Protein AF-0000000076575579 (afdb_homodimer)

Secondary structure (DSSP, 8-state):
--HHHHHHHHHHTT-SSPPPTTT-GGGTT-EEEEEEEESS---HHHHHHHHHGGGGGEETTTTEESS--HHHHHHT-TT--EEEEEEEE-TTSSTTSPSPEEEEEEEEES----TT--SS----TTTTPPTTEEEETTEEEE------/--HHHHHHHHHHTT-SSPPPTTT-GGGTT-EEEEEEEESS---HHHHHHHHHGGGGGEETTTTEESS--HHHHHHT-TT--EEEEEEEE-TTSSTTSPSPEEEEEEEEES----TT--SS----TTTTPPTTEEEETTEEEE------

Solvent-accessible surface area (backbone atoms only — not comparable to full-atom values): 16014 Å² total; per-residue (Å²): 134,56,41,23,57,52,12,42,58,50,30,73,64,50,62,96,66,78,82,53,38,92,82,38,59,91,54,55,73,42,29,75,45,77,45,55,39,59,43,77,78,58,13,64,54,58,62,44,41,43,35,50,58,21,48,82,29,45,40,75,93,78,66,42,64,78,71,61,32,69,49,23,39,40,51,38,15,20,79,34,39,37,37,4,24,19,53,28,83,29,56,72,66,47,75,79,45,55,67,48,22,36,33,38,22,34,22,29,34,51,35,49,76,48,86,94,56,71,42,55,78,92,64,77,49,23,79,64,37,34,91,63,30,41,59,44,66,62,22,46,39,72,54,75,73,72,79,128,134,56,41,24,59,53,13,41,58,50,31,73,63,50,61,96,66,79,84,52,39,90,84,38,59,90,53,55,73,42,29,77,44,75,45,57,37,44,41,79,78,59,12,66,53,58,61,44,42,45,34,51,59,22,48,82,30,45,40,74,93,79,66,43,65,79,70,60,32,69,50,24,39,41,51,39,16,20,81,36,38,37,36,5,25,17,53,27,82,29,55,71,66,46,76,76,44,55,69,47,22,36,35,38,22,34,20,30,35,51,36,51,74,48,87,94,54,71,43,56,80,92,66,80,54,25,81,66,37,36,91,64,29,39,60,44,65,57,22,43,39,72,54,76,74,72,79,128

Radius of gyration: 19.27 Å; Cα contacts (8 Å, |Δi|>4): 635; chains: 2; bounding box: 47×60×45 Å

Nearest PDB structures (foldseek):
  3q2r-assembly1_A  TM=7.541E-01  e=3.079E-13  Homo sapiens
  4p27-assembly1_A  TM=8.725E-01  e=8.458E-09  Schistosoma mansoni
  3nt8-assembly2_B  TM=6.785E-01  e=1.557E-09  Necator americanus
  5jys-assembly1_A  TM=7.965E-01  e=1.182E-05  Saccharomyces cerevisiae S288C
  5c4i-assembly1_E  TM=3.621E-01  e=2.648E+00  Moorella thermoacetica ATCC 39073

Foldseek 3Di:
DAQQVVQVVVQVVLEDDDDDCVVVVVQPQKDKDKFKDFDDDDDPVVRLVVLCVQVVQADQVVRDGNDDNQSNLQVLQVVWDDKHKDKDFDCVSPVVGDDRMMMMMMMTPRTDDPPPDGRDDDDQLCPPQDPQFDCDPSDRHGVPPPDD/DAQQVVQVVVQVVLEDDDDDCVVVVVQPQKDKDKFKDFDDDDDPVVRLVVLCVQVVQADQVVRGGNDDNQSNLQVLQVVWDDKHKDKDFDCVSPVVGDDRMIMMMMMTPRTDDPPPDGRDDDDQQCPPQDDQFDCDPSDRHRVPPPDD

pLDDT: mean 86.56, std 17.86, range [27.45, 98.94]

Organism: Mesocestoides corti (NCBI:txid53468)

InterPro domains:
  IPR001283 Cysteine-rich secretory protein-related [PR00837] (47-60)
  IPR001283 Cysteine-rich secretory protein-related [PR00837] (69-85)
  IPR001283 Cysteine-rich secretory protein-related [PR00837] (103-116)
  IPR001283 Cysteine-rich secretory protein-related [PTHR10334] (2-126)
  IPR002413 Venom allergen 5-like [PR00838] (45-60)
  IPR002413 Venom allergen 5-like [PR00838] (68-87)
  IPR014044 CAP domain [PF00188] (2-108)
  IPR014044 CAP domain [SM00198] (1-116)
  IPR018244 Allergen V5/Tpx-1-related, conserved site [PS01009] (70-80)
  IPR018244 Allergen V5/Tpx-1-related, conserved site [PS01010] (103-114)
  IPR035940 CAP superfamily [G3DSA:3.40.33.10] (1-144)
  IPR035940 CAP superfamily [SSF55797] (2-123)

Structure (mmCIF, N/CA/C/O backbone):
data_AF-0000000076575579-model_v1
#
loop_
_entity.id
_entity.type
_entity.pdbx_description
1 polymer 'SCP domain-containing protein'
#
loop_
_atom_site.group_PDB
_atom_site.id
_atom_site.type_symbol
_atom_site.label_atom_id
_atom_site.label_alt_id
_atom_site.label_comp_id
_atom_site.label_asym_id
_atom_site.label_entity_id
_atom_site.label_seq_id
_atom_site.pdbx_PDB_ins_code
_atom_site.Cartn_x
_atom_site.Cartn_y
_atom_site.Cartn_z
_atom_site.occupancy
_atom_site.B_iso_or_equiv
_atom_site.auth_seq_id
_atom_site.auth_comp_id
_atom_site.auth_asym_id
_atom_site.auth_atom_id
_atom_site.pdbx_PDB_model_num
ATOM 1 N N . MET A 1 1 ? 10.148 -5.395 15.742 1 93 1 MET A N 1
ATOM 2 C CA . MET A 1 1 ? 8.844 -4.746 15.617 1 93 1 MET A CA 1
ATOM 3 C C . MET A 1 1 ? 8.445 -4.609 14.148 1 93 1 MET A C 1
ATOM 5 O O . MET A 1 1 ? 9.289 -4.379 13.289 1 93 1 MET A O 1
ATOM 9 N N . THR A 1 2 ? 7.164 -4.844 13.82 1 98.12 2 THR A N 1
ATOM 10 C CA . THR A 1 2 ? 6.746 -4.789 12.422 1 98.12 2 THR A CA 1
ATOM 11 C C . THR A 1 2 ? 6.57 -3.342 11.969 1 98.12 2 THR A C 1
ATOM 13 O O . THR A 1 2 ? 6.473 -2.434 12.797 1 98.12 2 THR A O 1
ATOM 16 N N . MET A 1 3 ? 6.574 -3.154 10.719 1 98.88 3 MET A N 1
ATOM 17 C CA . MET A 1 3 ? 6.34 -1.832 10.141 1 98.88 3 MET A CA 1
ATOM 18 C C . MET A 1 3 ? 4.914 -1.367 10.414 1 98.88 3 MET A C 1
ATOM 20 O O . MET A 1 3 ? 4.68 -0.185 10.672 1 98.88 3 MET A O 1
ATOM 24 N N . GLU A 1 4 ? 3.988 -2.262 10.383 1 98.94 4 GLU A N 1
ATOM 25 C CA . GLU A 1 4 ? 2.602 -1.927 10.695 1 98.94 4 GLU A CA 1
ATOM 26 C C . GLU A 1 4 ? 2.463 -1.414 12.125 1 98.94 4 GLU A C 1
ATOM 28 O O . GLU A 1 4 ? 1.791 -0.409 12.367 1 98.94 4 GLU A O 1
ATOM 33 N N . LYS A 1 5 ? 3.033 -2.133 13.039 1 98.75 5 LYS A N 1
ATOM 34 C CA . LYS A 1 5 ? 2.973 -1.692 14.43 1 98.75 5 LYS A CA 1
ATOM 35 C C . LYS A 1 5 ? 3.586 -0.305 14.594 1 98.75 5 LYS A C 1
ATOM 37 O O . LYS A 1 5 ? 3.041 0.541 15.312 1 98.75 5 LYS A O 1
ATOM 42 N N . LEU A 1 6 ? 4.73 -0.078 13.977 1 98.81 6 LEU A N 1
ATOM 43 C CA . LEU A 1 6 ? 5.367 1.232 14.047 1 98.81 6 LEU A CA 1
ATOM 44 C C . LEU A 1 6 ? 4.477 2.303 13.422 1 98.81 6 LEU A C 1
ATOM 46 O O . LEU A 1 6 ? 4.391 3.42 13.938 1 98.81 6 LEU A O 1
ATOM 50 N N . ALA A 1 7 ? 3.826 1.984 12.312 1 98.88 7 ALA A N 1
ATOM 51 C CA . ALA A 1 7 ? 2.895 2.912 11.672 1 98.88 7 ALA A CA 1
ATOM 52 C C . ALA A 1 7 ? 1.733 3.246 12.609 1 98.88 7 ALA A C 1
ATOM 54 O O . ALA A 1 7 ? 1.358 4.414 12.75 1 98.88 7 ALA A O 1
ATOM 55 N N . MET A 1 8 ? 1.176 2.197 13.25 1 98.81 8 MET A N 1
ATOM 56 C CA . MET A 1 8 ? 0.069 2.389 14.18 1 98.81 8 MET A CA 1
ATOM 57 C C . MET A 1 8 ? 0.485 3.287 15.344 1 98.81 8 MET A C 1
ATOM 59 O O . MET A 1 8 ? -0.248 4.207 15.719 1 98.81 8 MET A O 1
ATOM 63 N N . GLN A 1 9 ? 1.633 3.037 15.875 1 98.69 9 GLN A N 1
ATOM 64 C CA . GLN A 1 9 ? 2.119 3.805 17.016 1 98.69 9 GLN A CA 1
ATOM 65 C C . GLN A 1 9 ? 2.326 5.27 16.641 1 98.69 9 GLN A C 1
ATOM 67 O O . GLN A 1 9 ? 1.984 6.168 17.422 1 98.69 9 GLN A O 1
ATOM 72 N N . TRP A 1 10 ? 2.846 5.531 15.508 1 98.75 10 TRP A N 1
ATOM 73 C CA . TRP A 1 10 ? 3.078 6.914 15.102 1 98.75 10 TRP A CA 1
ATOM 74 C C . TRP A 1 10 ? 1.765 7.613 14.773 1 98.75 10 TRP A C 1
ATOM 76 O O . TRP A 1 10 ? 1.551 8.766 15.164 1 98.75 10 TRP A O 1
ATOM 86 N N . ALA A 1 11 ? 0.91 6.949 14.055 1 98.44 11 ALA A N 1
ATOM 87 C CA . ALA A 1 11 ? -0.389 7.52 13.711 1 98.44 11 ALA A CA 1
ATOM 88 C C . ALA A 1 11 ? -1.179 7.895 14.961 1 98.44 11 ALA A C 1
ATOM 90 O O . ALA A 1 11 ? -1.848 8.93 14.992 1 98.44 11 ALA A O 1
ATOM 91 N N . ASP A 1 12 ? -1.065 7.098 15.953 1 98.19 12 ASP A N 1
ATOM 92 C CA . ASP A 1 12 ? -1.802 7.297 17.203 1 98.19 12 ASP A CA 1
ATOM 93 C C . ASP A 1 12 ? -1.392 8.602 17.875 1 98.19 12 ASP A C 1
ATOM 95 O O . ASP A 1 12 ? -2.152 9.156 18.672 1 98.19 12 ASP A O 1
ATOM 99 N N . GLN A 1 13 ? -0.231 9.086 17.562 1 97.75 13 GLN A N 1
ATOM 100 C CA . GLN A 1 13 ? 0.275 10.312 18.156 1 97.75 13 GLN A CA 1
ATOM 101 C C . GLN A 1 13 ? -0.31 11.547 17.484 1 97.75 13 GLN A C 1
ATOM 103 O O . GLN A 1 13 ? -0.204 12.656 18 1 97.75 13 GLN A O 1
ATOM 108 N N . CYS A 1 14 ? -0.858 11.383 16.328 1 97.31 14 CYS A N 1
ATOM 109 C CA . CYS A 1 14 ? -1.396 12.492 15.562 1 97.31 14 CYS A CA 1
ATOM 110 C C . CYS A 1 14 ? -0.375 13.617 15.438 1 97.31 14 CYS A C 1
ATOM 112 O O . CYS A 1 14 ? -0.66 14.766 15.797 1 97.31 14 CYS A O 1
ATOM 114 N N . ARG A 1 15 ? 0.776 13.25 14.812 1 94.94 15 ARG A N 1
ATOM 115 C CA . ARG A 1 15 ? 1.847 14.211 14.555 1 94.94 15 ARG A CA 1
ATOM 116 C C . ARG A 1 15 ? 2.158 14.289 13.062 1 94.94 15 ARG A C 1
ATOM 118 O O . ARG A 1 15 ? 2.318 13.266 12.398 1 94.94 15 ARG A O 1
ATOM 125 N N . TRP A 1 16 ? 2.186 15.523 12.664 1 92.62 16 TRP A N 1
ATOM 126 C CA . TRP A 1 16 ? 2.521 15.766 11.266 1 92.62 16 TRP A CA 1
ATOM 127 C C . TRP A 1 16 ? 4.004 16.094 11.109 1 92.62 16 TRP A C 1
ATOM 129 O O . TRP A 1 16 ? 4.367 17.219 10.797 1 92.62 16 TRP A O 1
ATOM 139 N N . GLU A 1 17 ? 4.812 15.164 11.359 1 94.94 17 GLU A N 1
ATOM 140 C CA . GLU A 1 17 ? 6.266 15.211 11.227 1 94.94 17 GLU A CA 1
ATOM 141 C C . GLU A 1 17 ? 6.859 13.805 11.227 1 94.94 17 GLU A C 1
ATOM 143 O O . GLU A 1 17 ? 6.203 12.844 11.633 1 94.94 17 GLU A O 1
ATOM 148 N N . HIS A 1 18 ? 7.949 13.727 10.688 1 97.19 18 HIS A N 1
ATOM 149 C CA . HIS A 1 18 ? 8.648 12.445 10.742 1 97.19 18 HIS A CA 1
ATOM 150 C C . HIS A 1 18 ? 9.344 12.258 12.086 1 97.19 18 HIS A C 1
ATOM 152 O O . HIS A 1 18 ? 9.867 13.219 12.656 1 97.19 18 HIS A O 1
ATOM 158 N N . PRO A 1 19 ? 9.391 11.078 12.617 1 97.88 19 PRO A N 1
ATOM 159 C CA . PRO A 1 19 ? 10.195 10.852 13.82 1 97.88 19 PRO A CA 1
ATOM 160 C C . PRO A 1 19 ? 11.688 11.07 13.578 1 97.88 19 PRO A C 1
ATOM 162 O O . PRO A 1 19 ? 12.203 10.734 12.508 1 97.88 19 PRO A O 1
ATOM 165 N N . ASP A 1 20 ? 12.297 11.672 14.531 1 97.25 20 ASP A N 1
ATOM 166 C CA . ASP A 1 20 ? 13.758 11.75 14.57 1 97.25 20 ASP A CA 1
ATOM 167 C C . ASP A 1 20 ? 14.359 10.461 15.125 1 97.25 20 ASP A C 1
ATOM 169 O O . ASP A 1 20 ? 14.172 10.133 16.297 1 97.25 20 ASP A O 1
ATOM 173 N N . PRO A 1 21 ? 15.133 9.828 14.266 1 96.38 21 PRO A N 1
ATOM 174 C CA . PRO A 1 21 ? 15.656 8.539 14.727 1 96.38 21 PRO A CA 1
ATOM 175 C C . PRO A 1 21 ? 16.594 8.672 15.93 1 96.38 21 PRO A C 1
ATOM 177 O O . PRO A 1 21 ? 16.859 7.684 16.609 1 96.38 21 PRO A O 1
ATOM 180 N N . ASP A 1 22 ? 17.125 9.805 16.172 1 97.56 22 ASP A N 1
ATOM 181 C CA . ASP A 1 22 ? 17.953 10.016 17.359 1 97.56 22 ASP A CA 1
ATOM 182 C C . ASP A 1 22 ? 17.125 9.891 18.641 1 97.56 22 ASP A C 1
ATOM 184 O O . ASP A 1 22 ? 17.641 9.453 19.672 1 97.56 22 ASP A O 1
ATOM 188 N N . TYR A 1 23 ? 15.859 10.195 18.578 1 97.81 23 TYR A N 1
ATOM 189 C CA . TYR A 1 23 ? 14.953 10.109 19.719 1 97.81 23 TYR A CA 1
ATOM 190 C C . TYR A 1 23 ? 14.062 8.875 19.609 1 97.81 23 TYR A C 1
ATOM 192 O O . TYR A 1 23 ? 13.547 8.383 20.625 1 97.81 23 TYR A O 1
ATOM 200 N N . TYR A 1 24 ? 13.867 8.43 18.391 1 97.75 24 TYR A N 1
ATOM 201 C CA . TYR A 1 24 ? 13.07 7.238 18.109 1 97.75 24 TYR A CA 1
ATOM 202 C C . TYR A 1 24 ? 13.867 6.219 17.312 1 97.75 24 TYR A C 1
ATOM 204 O O . TYR A 1 24 ? 13.617 6.02 16.125 1 97.75 24 TYR A O 1
ATOM 212 N N . PRO A 1 25 ? 14.734 5.488 17.922 1 98 25 PRO A N 1
ATOM 213 C CA . PRO A 1 25 ? 15.68 4.625 17.219 1 98 25 PRO A CA 1
ATOM 214 C C . PRO A 1 25 ? 14.984 3.5 16.453 1 98 25 PRO A C 1
ATOM 216 O O . PRO A 1 25 ? 15.555 2.947 15.5 1 98 25 PRO A O 1
ATOM 219 N N . GLN A 1 26 ? 13.727 3.166 16.828 1 98.12 26 GLN A N 1
ATOM 220 C CA . GLN A 1 26 ? 13.008 2.096 16.141 1 98.12 26 GLN A CA 1
ATOM 221 C C . GLN A 1 26 ? 12.656 2.496 14.711 1 98.12 26 GLN A C 1
ATOM 223 O O . GLN A 1 26 ? 12.258 1.654 13.906 1 98.12 26 GLN A O 1
ATOM 228 N N . TYR A 1 27 ? 12.852 3.777 14.367 1 98.19 27 TYR A N 1
ATOM 229 C CA . TYR A 1 27 ? 12.531 4.238 13.023 1 98.19 27 TYR A CA 1
ATOM 230 C C . TYR A 1 27 ? 13.797 4.414 12.195 1 98.19 27 TYR A C 1
ATOM 232 O O . TYR A 1 27 ? 13.75 4.953 11.086 1 98.19 27 TYR A O 1
ATOM 240 N N . ARG A 1 28 ? 15 4.035 12.719 1 97.38 28 ARG A N 1
ATOM 241 C CA . ARG A 1 28 ? 16.25 4.113 11.961 1 97.38 28 ARG A CA 1
ATOM 242 C C . ARG A 1 28 ? 16.281 3.072 10.852 1 97.38 28 ARG A C 1
ATOM 244 O O . ARG A 1 28 ? 15.898 1.918 11.055 1 97.38 28 ARG A O 1
ATOM 251 N N . GLY A 1 29 ? 16.656 3.514 9.648 1 96 29 GLY A N 1
ATOM 252 C CA . GLY A 1 29 ? 16.875 2.596 8.547 1 96 29 GLY A CA 1
ATOM 253 C C . GLY A 1 29 ? 15.594 2.217 7.82 1 96 29 GLY A C 1
ATOM 254 O O . GLY A 1 29 ? 15.633 1.462 6.844 1 96 29 GLY A O 1
ATOM 255 N N . ILE A 1 30 ? 14.438 2.668 8.305 1 98.19 30 ILE A N 1
ATOM 256 C CA . ILE A 1 30 ? 13.188 2.387 7.613 1 98.19 30 ILE A CA 1
ATOM 257 C C . ILE A 1 30 ? 12.664 3.66 6.953 1 98.19 30 ILE A C 1
ATOM 259 O O . ILE A 1 30 ? 13.156 4.758 7.23 1 98.19 30 ILE A O 1
ATOM 263 N N . GLY A 1 31 ? 11.789 3.508 5.961 1 98.44 31 GLY A N 1
ATOM 264 C CA . GLY A 1 31 ? 11.148 4.621 5.281 1 98.44 31 GLY A CA 1
ATOM 265 C C . GLY A 1 31 ? 9.766 4.934 5.824 1 98.44 31 GLY A C 1
ATOM 266 O O . GLY A 1 31 ? 9.109 4.066 6.406 1 98.44 31 GLY A O 1
ATOM 267 N N . GLN A 1 32 ? 9.359 6.18 5.613 1 98.69 32 GLN A N 1
ATOM 268 C CA . GLN A 1 32 ? 8.023 6.594 6.031 1 98.69 32 GLN A CA 1
ATOM 269 C C . GLN A 1 32 ? 7.41 7.574 5.031 1 98.69 32 GLN A C 1
ATOM 271 O O . GLN A 1 32 ? 8.078 8.492 4.566 1 98.69 32 GLN A O 1
ATOM 276 N N . ASN A 1 33 ? 6.238 7.285 4.66 1 98.56 33 ASN A N 1
ATOM 277 C CA . ASN A 1 33 ? 5.391 8.289 4.023 1 98.56 33 ASN A CA 1
ATOM 278 C C . ASN A 1 33 ? 4.227 8.688 4.922 1 98.56 33 ASN A C 1
ATOM 280 O O . ASN A 1 33 ? 3.645 7.844 5.609 1 98.56 33 ASN A O 1
ATOM 284 N N . LEU A 1 34 ? 3.873 9.969 4.906 1 97.06 34 LEU A N 1
ATOM 285 C CA . LEU A 1 34 ? 2.729 10.523 5.625 1 97.06 34 LEU A CA 1
ATOM 286 C C . LEU A 1 34 ? 1.771 11.219 4.664 1 97.06 34 LEU A C 1
ATOM 288 O O . LEU A 1 34 ? 2.205 11.852 3.699 1 97.06 34 LEU A O 1
ATOM 292 N N . ALA A 1 35 ? 0.552 11.141 4.977 1 94.19 35 ALA A N 1
ATOM 293 C CA . ALA A 1 35 ? -0.477 11.898 4.273 1 94.19 35 ALA A CA 1
ATOM 294 C C . ALA A 1 35 ? -1.584 12.336 5.227 1 94.19 35 ALA A C 1
ATOM 296 O O . ALA A 1 35 ? -1.878 11.648 6.207 1 94.19 35 ALA A O 1
ATOM 297 N N . LEU A 1 36 ? -2.113 13.445 4.973 1 91.31 36 LEU A N 1
ATOM 298 C CA . LEU A 1 36 ? -3.229 14.016 5.719 1 91.31 36 LEU A CA 1
ATOM 299 C C . LEU A 1 36 ? -4.406 14.312 4.797 1 91.31 36 LEU A C 1
ATOM 301 O O . LEU A 1 36 ? -4.219 14.797 3.68 1 91.31 36 LEU A O 1
ATOM 305 N N . GLN A 1 37 ? -5.559 14.023 5.348 1 89.06 37 GLN A N 1
ATOM 306 C CA . GLN A 1 37 ? -6.742 14.305 4.543 1 89.06 37 GLN A CA 1
ATOM 307 C C . GLN A 1 37 ? -7.918 14.719 5.418 1 89.06 37 GLN A C 1
ATOM 309 O O . GLN A 1 37 ? -8.148 14.141 6.48 1 89.06 37 GLN A O 1
ATOM 314 N N . SER A 1 38 ? -8.625 15.688 5.043 1 87.62 38 SER A N 1
ATOM 315 C CA . SER A 1 38 ? -9.898 16.062 5.648 1 87.62 38 SER A CA 1
ATOM 316 C C . SER A 1 38 ? -11.07 15.461 4.895 1 87.62 38 SER A C 1
ATOM 318 O O . SER A 1 38 ? -10.961 15.156 3.703 1 87.62 38 SER A O 1
ATOM 320 N N . GLY A 1 39 ? -12.195 15.359 5.617 1 85.69 39 GLY A N 1
ATOM 321 C CA . GLY A 1 39 ? -13.383 14.805 4.984 1 85.69 39 GLY A CA 1
ATOM 322 C C . GLY A 1 39 ? -13.578 13.328 5.262 1 85.69 39 GLY A C 1
ATOM 323 O O . GLY A 1 39 ? -12.977 12.781 6.184 1 85.69 39 GLY A O 1
ATOM 324 N N . PRO A 1 40 ? -14.477 12.719 4.453 1 85.75 40 PRO A N 1
ATOM 325 C CA . PRO A 1 40 ? -14.75 11.297 4.672 1 85.75 40 PRO A CA 1
ATOM 326 C C . PRO A 1 40 ? -13.5 10.43 4.535 1 85.75 40 PRO A C 1
ATOM 328 O O . PRO A 1 40 ? -12.625 10.719 3.711 1 85.75 40 PRO A O 1
ATOM 331 N N . LYS A 1 41 ? -13.5 9.406 5.34 1 90.38 41 LYS A N 1
ATOM 332 C CA . LYS A 1 41 ? -12.367 8.492 5.285 1 90.38 41 LYS A CA 1
ATOM 333 C C . LYS A 1 41 ? -12.195 7.918 3.881 1 90.38 41 LYS A C 1
ATOM 335 O O . LYS A 1 41 ? -13.164 7.477 3.26 1 90.38 41 LYS A O 1
ATOM 340 N N . GLN A 1 42 ? -10.953 7.965 3.443 1 92.5 42 GLN A N 1
ATOM 341 C CA . GLN A 1 42 ? -10.594 7.379 2.156 1 92.5 42 GLN A CA 1
ATOM 342 C C . GLN A 1 42 ? -9.773 6.105 2.34 1 92.5 42 GLN A C 1
ATOM 344 O O . GLN A 1 42 ? -9.305 5.82 3.443 1 92.5 42 GLN A O 1
ATOM 349 N N . SER A 1 43 ? -9.664 5.398 1.239 1 94.81 43 SER A N 1
ATOM 350 C CA . SER A 1 43 ? -8.836 4.203 1.27 1 94.81 43 SER A CA 1
ATOM 351 C C . SER A 1 43 ? -7.352 4.559 1.271 1 94.81 43 SER A C 1
ATOM 353 O O . SER A 1 43 ? -6.98 5.688 0.943 1 94.81 43 SER A O 1
ATOM 355 N N . PHE A 1 44 ? -6.516 3.564 1.603 1 96.88 44 PHE A N 1
ATOM 356 C CA . PHE A 1 44 ? -5.07 3.74 1.51 1 96.88 44 PHE A CA 1
ATOM 357 C C . PHE A 1 44 ? -4.66 4.113 0.091 1 96.88 44 PHE A C 1
ATOM 359 O O . PHE A 1 44 ? -3.824 4.996 -0.108 1 96.88 44 PHE A O 1
ATOM 366 N N . THR A 1 45 ? -5.246 3.402 -0.885 1 96.69 45 THR A N 1
ATOM 367 C CA . THR A 1 45 ? -4.914 3.615 -2.289 1 96.69 45 THR A CA 1
ATOM 368 C C . THR A 1 45 ? -5.223 5.051 -2.705 1 96.69 45 THR A C 1
ATOM 370 O O . THR A 1 45 ? -4.391 5.711 -3.334 1 96.69 45 THR A O 1
ATOM 373 N N . LYS A 1 46 ? -6.387 5.5 -2.336 1 93.31 46 LYS A N 1
ATOM 374 C CA . LYS A 1 46 ? -6.766 6.859 -2.703 1 93.31 46 LYS A CA 1
ATOM 375 C C . LYS A 1 46 ? -5.848 7.883 -2.035 1 93.31 46 LYS A C 1
ATOM 377 O O . LYS A 1 46 ? -5.402 8.836 -2.678 1 93.31 46 LYS A O 1
ATOM 382 N N . MET A 1 47 ? -5.527 7.723 -0.809 1 93.44 47 MET A N 1
ATOM 383 C CA . MET A 1 47 ? -4.668 8.664 -0.088 1 93.44 47 MET A CA 1
ATOM 384 C C . MET A 1 47 ? -3.244 8.625 -0.632 1 93.44 47 MET A C 1
ATOM 386 O O . MET A 1 47 ? -2.557 9.648 -0.656 1 93.44 47 MET A O 1
ATOM 390 N N . ALA A 1 48 ? -2.779 7.527 -1.112 1 95.94 48 ALA A N 1
ATOM 391 C CA . ALA A 1 48 ? -1.413 7.367 -1.604 1 95.94 48 ALA A CA 1
ATOM 392 C C . ALA A 1 48 ? -1.252 7.988 -2.988 1 95.94 48 ALA A C 1
ATOM 394 O O . ALA A 1 48 ? -0.132 8.141 -3.48 1 95.94 48 ALA A O 1
ATOM 395 N N . GLU A 1 49 ? -2.35 8.32 -3.646 1 93.06 49 GLU A N 1
ATOM 396 C CA . GLU A 1 49 ? -2.291 8.875 -4.996 1 93.06 49 GLU A CA 1
ATOM 397 C C . GLU A 1 49 ? -1.42 10.125 -5.047 1 93.06 49 GLU A C 1
ATOM 399 O O . GLU A 1 49 ? -0.685 10.336 -6.012 1 93.06 49 GLU A O 1
ATOM 404 N N . SER A 1 50 ? -1.493 10.922 -3.99 1 89.94 50 SER A N 1
ATOM 405 C CA . SER A 1 50 ? -0.688 12.141 -3.979 1 89.94 50 SER A CA 1
ATOM 406 C C . SER A 1 50 ? 0.802 11.812 -3.926 1 89.94 50 SER A C 1
ATOM 408 O O . SER A 1 50 ? 1.621 12.539 -4.488 1 89.94 50 SER A O 1
ATOM 410 N N . TRP A 1 51 ? 1.171 10.789 -3.248 1 95.38 51 TRP A N 1
ATOM 411 C CA . TRP A 1 51 ? 2.555 10.328 -3.246 1 95.38 51 TRP A CA 1
ATOM 412 C C . TRP A 1 51 ? 2.99 9.906 -4.645 1 95.38 51 TRP A C 1
ATOM 414 O O . TRP A 1 51 ? 4.035 10.344 -5.137 1 95.38 51 TRP A O 1
ATOM 424 N N . TYR A 1 52 ? 2.16 9.102 -5.273 1 95.12 52 TYR A N 1
ATOM 425 C CA . TYR A 1 52 ? 2.486 8.547 -6.582 1 95.12 52 TYR A CA 1
ATOM 426 C C . TYR A 1 52 ? 2.613 9.648 -7.625 1 95.12 52 TYR A C 1
ATOM 428 O O . TYR A 1 52 ? 3.447 9.562 -8.531 1 95.12 52 TYR A O 1
ATOM 436 N N . ASN A 1 53 ? 1.795 10.633 -7.516 1 93.5 53 ASN A N 1
ATOM 437 C CA . ASN A 1 53 ? 1.749 11.711 -8.5 1 93.5 53 ASN A CA 1
ATOM 438 C C . ASN A 1 53 ? 3.072 12.469 -8.562 1 93.5 53 ASN A C 1
ATOM 440 O O . ASN A 1 53 ? 3.33 13.195 -9.523 1 93.5 53 ASN A O 1
ATOM 444 N N . GLU A 1 54 ? 3.953 12.352 -7.637 1 93.5 54 GLU A N 1
ATOM 445 C CA . GLU A 1 54 ? 5.289 12.938 -7.684 1 93.5 54 GLU A CA 1
ATOM 446 C C . GLU A 1 54 ? 6.105 12.352 -8.836 1 93.5 54 GLU A C 1
ATOM 448 O O . GLU A 1 54 ? 7.16 12.883 -9.188 1 93.5 54 GLU A O 1
ATOM 453 N N . VAL A 1 55 ? 5.621 11.305 -9.414 1 95.75 55 VAL A N 1
ATOM 454 C CA . VAL A 1 55 ? 6.316 10.664 -10.523 1 95.75 55 VAL A CA 1
ATOM 455 C C . VAL A 1 55 ? 6.578 11.68 -11.633 1 95.75 55 VAL A C 1
ATOM 457 O O . VAL A 1 55 ? 7.586 11.586 -12.344 1 95.75 55 VAL A O 1
ATOM 460 N N . VAL A 1 56 ? 5.734 12.648 -11.773 1 95.12 56 VAL A N 1
ATOM 461 C CA . VAL A 1 56 ? 5.859 13.648 -12.836 1 95.12 56 VAL A CA 1
ATOM 462 C C . VAL A 1 56 ? 7.125 14.477 -12.617 1 95.12 56 VAL A C 1
ATOM 464 O O . VAL A 1 56 ? 7.637 15.086 -13.562 1 95.12 56 VAL A O 1
ATOM 467 N N . ASN A 1 57 ? 7.633 14.539 -11.383 1 96.06 57 ASN A N 1
ATOM 468 C CA . ASN A 1 57 ? 8.82 15.305 -11.031 1 96.06 57 ASN A CA 1
ATOM 469 C C . ASN A 1 57 ? 10.078 14.445 -11.094 1 96.06 57 ASN A C 1
ATOM 471 O O . ASN A 1 57 ? 11.188 14.938 -10.852 1 96.06 57 ASN A O 1
ATOM 475 N N . TYR A 1 58 ? 9.961 13.117 -11.367 1 95.25 58 TYR A N 1
ATOM 476 C CA . TYR A 1 58 ? 11.078 12.18 -11.336 1 95.25 58 TYR A CA 1
ATOM 477 C C . TYR A 1 58 ? 11.461 11.734 -12.742 1 95.25 58 TYR A C 1
ATOM 479 O O . TYR A 1 58 ? 10.602 11.289 -13.516 1 95.25 58 TYR A O 1
ATOM 487 N N . THR A 1 59 ? 12.68 11.891 -13.102 1 95.31 59 THR A N 1
ATOM 488 C CA . THR A 1 59 ? 13.211 11.375 -14.359 1 95.31 59 THR A CA 1
ATOM 489 C C . THR A 1 59 ? 14.117 10.172 -14.102 1 95.31 59 THR A C 1
ATOM 491 O O . THR A 1 59 ? 15.242 10.328 -13.609 1 95.31 59 THR A O 1
ATOM 494 N N . TYR A 1 60 ? 13.703 9.031 -14.516 1 92.5 60 TYR A N 1
ATOM 495 C CA . TYR A 1 60 ? 14.406 7.793 -14.203 1 92.5 60 TYR A CA 1
ATOM 496 C C . TYR A 1 60 ? 15.773 7.75 -14.883 1 92.5 60 TYR A C 1
ATOM 498 O O . TYR A 1 60 ? 16.766 7.383 -14.258 1 92.5 60 TYR A O 1
ATOM 506 N N . SER A 1 61 ? 15.781 8.078 -16.188 1 90.31 61 SER A N 1
ATOM 507 C CA . SER A 1 61 ? 17 7.934 -16.984 1 90.31 61 SER A CA 1
ATOM 508 C C . SER A 1 61 ? 18.172 8.664 -16.328 1 90.31 61 SER A C 1
ATOM 510 O O . SER A 1 61 ? 19.266 8.117 -16.203 1 90.31 61 SER A O 1
ATOM 512 N N . SER A 1 62 ? 17.969 9.844 -15.781 1 93.5 62 SER A N 1
ATOM 513 C CA . SER A 1 62 ? 19.031 10.648 -15.18 1 93.5 62 SER A CA 1
ATOM 514 C C . SER A 1 62 ? 19 10.547 -13.664 1 93.5 62 SER A C 1
ATOM 516 O O . SER A 1 62 ? 19.875 11.086 -12.984 1 93.5 62 SER A O 1
ATOM 518 N N . ASN A 1 63 ? 17.984 9.891 -13.188 1 93.56 63 ASN A N 1
ATOM 519 C CA . ASN A 1 63 ? 17.781 9.82 -11.742 1 93.56 63 ASN A CA 1
ATOM 520 C C . ASN A 1 63 ? 17.656 11.211 -11.125 1 93.56 63 ASN A C 1
ATOM 522 O O . ASN A 1 63 ? 18.312 11.516 -10.133 1 93.56 63 ASN A O 1
ATOM 526 N N . ASP A 1 64 ? 16.797 12.047 -11.734 1 95.62 64 ASP A N 1
ATOM 527 C CA . ASP A 1 64 ? 16.656 13.438 -11.312 1 95.62 64 ASP A CA 1
ATOM 528 C C . ASP A 1 64 ? 15.258 13.703 -10.75 1 95.62 64 ASP A C 1
ATOM 530 O O . ASP A 1 64 ? 14.289 13.062 -11.156 1 95.62 64 ASP A O 1
ATOM 534 N N . CYS A 1 65 ? 15.266 14.641 -9.82 1 95.5 65 CYS A N 1
ATOM 535 C CA . CYS A 1 65 ? 14.031 15.117 -9.219 1 95.5 65 CYS A CA 1
ATOM 536 C C . CYS A 1 65 ? 13.883 16.625 -9.383 1 95.5 65 CYS A C 1
ATOM 538 O O . CYS A 1 65 ? 14.695 17.391 -8.859 1 95.5 65 CYS A O 1
ATOM 540 N N . SER A 1 66 ? 12.844 17.094 -10.031 1 95.81 66 SER A N 1
ATOM 541 C CA . SER A 1 66 ? 12.703 18.5 -10.383 1 95.81 66 SER A CA 1
ATOM 542 C C . SER A 1 66 ? 11.977 19.281 -9.289 1 95.81 66 SER A C 1
ATOM 544 O O . SER A 1 66 ? 12.031 20.516 -9.25 1 95.81 66 SER A O 1
ATOM 546 N N . TYR A 1 67 ? 11.242 18.703 -8.43 1 93.19 67 TYR A N 1
ATOM 547 C CA . TYR A 1 67 ? 10.516 19.328 -7.336 1 93.19 67 TYR A CA 1
ATOM 548 C C . TYR A 1 67 ? 10.453 18.422 -6.117 1 93.19 67 TYR A C 1
ATOM 550 O O . TYR A 1 67 ? 11.469 18.188 -5.453 1 93.19 67 TYR A O 1
ATOM 558 N N . VAL A 1 68 ? 9.352 17.688 -5.906 1 92.12 68 VAL A N 1
ATOM 559 C CA . VAL A 1 68 ? 9.219 16.719 -4.82 1 92.12 68 VAL A CA 1
ATOM 560 C C . VAL A 1 68 ? 9.094 15.32 -5.395 1 92.12 68 VAL A C 1
ATOM 562 O O . VAL A 1 68 ? 8.258 15.07 -6.262 1 92.12 68 VAL A O 1
ATOM 565 N N . CYS A 1 69 ? 9.93 14.328 -4.879 1 95 69 CYS A N 1
ATOM 566 C CA . CYS A 1 69 ? 9.914 12.969 -5.418 1 95 69 CYS A CA 1
ATOM 567 C C . CYS A 1 69 ? 9.961 11.938 -4.297 1 95 69 CYS A C 1
ATOM 569 O O . CYS A 1 69 ? 9.758 10.742 -4.535 1 95 69 CYS A O 1
ATOM 571 N N . GLY A 1 70 ? 10.242 12.312 -3.055 1 96.44 70 GLY A N 1
ATOM 572 C CA . GLY A 1 70 ? 10.609 11.406 -1.979 1 96.44 70 GLY A CA 1
ATOM 573 C C . GLY A 1 70 ? 9.523 10.406 -1.649 1 96.44 70 GLY A C 1
ATOM 574 O O . GLY A 1 70 ? 9.82 9.258 -1.304 1 96.44 70 GLY A O 1
ATOM 575 N N . HIS A 1 71 ? 8.203 10.82 -1.743 1 97.44 71 HIS A N 1
ATOM 576 C CA . HIS A 1 71 ? 7.125 9.875 -1.481 1 97.44 71 HIS A CA 1
ATOM 577 C C . HIS A 1 71 ? 7.047 8.812 -2.572 1 97.44 71 HIS A C 1
ATOM 579 O O . HIS A 1 71 ? 6.973 7.617 -2.277 1 97.44 71 HIS A O 1
ATOM 585 N N . TYR A 1 72 ? 7.121 9.305 -3.732 1 96.31 72 TYR A N 1
ATOM 586 C CA . TYR A 1 72 ? 7.035 8.398 -4.871 1 96.31 72 TYR A CA 1
ATOM 587 C C . TYR A 1 72 ? 8.203 7.418 -4.879 1 96.31 72 TYR A C 1
ATOM 589 O O . TYR A 1 72 ? 8.008 6.207 -4.992 1 96.31 72 TYR A O 1
ATOM 597 N N . THR A 1 73 ? 9.438 7.938 -4.754 1 96.44 73 THR A N 1
ATOM 598 C CA . THR A 1 73 ? 10.602 7.062 -4.828 1 96.44 73 THR A CA 1
ATOM 599 C C . THR A 1 73 ? 10.609 6.066 -3.672 1 96.44 73 THR A C 1
ATOM 601 O O . THR A 1 73 ? 11.062 4.93 -3.826 1 96.44 73 THR A O 1
ATOM 604 N N . GLN A 1 74 ? 10.094 6.43 -2.527 1 98.44 74 GLN A N 1
ATOM 605 C CA . GLN A 1 74 ? 9.938 5.461 -1.445 1 98.44 74 GLN A CA 1
ATOM 606 C C . GLN A 1 74 ? 8.938 4.367 -1.823 1 98.44 74 GLN A C 1
ATOM 608 O O . GLN A 1 74 ? 9.195 3.184 -1.593 1 98.44 74 GLN A O 1
ATOM 613 N N . MET A 1 75 ? 7.859 4.766 -2.424 1 98.44 75 MET A N 1
ATOM 614 C CA . MET A 1 75 ? 6.809 3.824 -2.807 1 98.44 75 MET A CA 1
ATOM 615 C C . MET A 1 75 ? 7.348 2.77 -3.766 1 98.44 75 MET A C 1
ATOM 617 O O . MET A 1 75 ? 6.973 1.599 -3.684 1 98.44 75 MET A O 1
ATOM 621 N N . VAL A 1 76 ? 8.242 3.207 -4.684 1 96.81 76 VAL A N 1
ATOM 622 C CA . VAL A 1 76 ? 8.625 2.311 -5.77 1 96.81 76 VAL A CA 1
ATOM 623 C C . VAL A 1 76 ? 10.016 1.74 -5.508 1 96.81 76 VAL A C 1
ATOM 625 O O . VAL A 1 76 ? 10.672 1.236 -6.422 1 96.81 76 VAL A O 1
ATOM 628 N N . TRP A 1 77 ? 10.477 1.842 -4.25 1 96.56 77 TRP A N 1
ATOM 629 C CA . TRP A 1 77 ? 11.789 1.301 -3.912 1 96.56 77 TRP A CA 1
ATOM 630 C C . TRP A 1 77 ? 11.766 -0.224 -3.932 1 96.56 77 TRP A C 1
ATOM 632 O O . TRP A 1 77 ? 11.188 -0.855 -3.047 1 96.56 77 TRP A O 1
ATOM 642 N N . ALA A 1 78 ? 12.508 -0.863 -4.785 1 93.88 78 ALA A N 1
ATOM 643 C CA . ALA A 1 78 ? 12.383 -2.279 -5.109 1 93.88 78 ALA A CA 1
ATOM 644 C C . ALA A 1 78 ? 12.875 -3.156 -3.963 1 93.88 78 ALA A C 1
ATOM 646 O O . ALA A 1 78 ? 12.367 -4.262 -3.756 1 93.88 78 ALA A O 1
ATOM 647 N N . SER A 1 79 ? 13.82 -2.719 -3.211 1 94.81 79 SER A N 1
ATOM 648 C CA . SER A 1 79 ? 14.438 -3.586 -2.211 1 94.81 79 SER A CA 1
ATOM 649 C C . SER A 1 79 ? 13.57 -3.688 -0.959 1 94.81 79 SER A C 1
ATOM 651 O O . SER A 1 79 ? 13.805 -4.539 -0.101 1 94.81 79 SER A O 1
ATOM 653 N N . THR A 1 80 ? 12.531 -2.826 -0.877 1 97.5 80 THR A N 1
ATOM 654 C CA . THR A 1 80 ? 11.602 -2.945 0.242 1 97.5 80 THR A CA 1
ATOM 655 C C . THR A 1 80 ? 10.93 -4.316 0.242 1 97.5 80 THR A C 1
ATOM 657 O O . THR A 1 80 ? 10.492 -4.797 -0.805 1 97.5 80 THR A O 1
ATOM 660 N N . THR A 1 81 ? 10.82 -4.984 1.453 1 97.88 81 THR A N 1
ATOM 661 C CA . THR A 1 81 ? 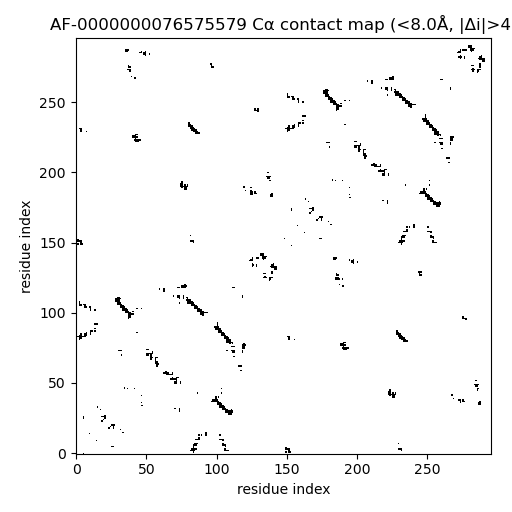10.289 -6.344 1.475 1 97.88 81 THR A CA 1
ATOM 662 C C . THR A 1 81 ? 9.07 -6.43 2.379 1 97.88 81 THR A C 1
ATOM 664 O O . THR A 1 81 ? 8.32 -7.406 2.324 1 97.88 81 THR A O 1
ATOM 667 N N . VAL A 1 82 ? 8.938 -5.414 3.26 1 98.75 82 VAL A N 1
ATOM 668 C CA . VAL A 1 82 ? 7.727 -5.352 4.07 1 98.75 82 VAL A CA 1
ATOM 669 C C . VAL A 1 82 ? 7.207 -3.916 4.117 1 98.75 82 VAL A C 1
ATOM 671 O O . VAL A 1 82 ? 7.988 -2.963 4.066 1 98.75 82 VAL A O 1
ATOM 674 N N . LEU A 1 83 ? 5.957 -3.805 4.168 1 98.94 83 LEU A N 1
ATOM 675 C CA . LEU A 1 83 ? 5.195 -2.562 4.23 1 98.94 83 LEU A CA 1
ATOM 676 C C . LEU A 1 83 ? 4.098 -2.652 5.285 1 98.94 83 LEU A C 1
ATOM 678 O O . LEU A 1 83 ? 3.391 -3.658 5.367 1 98.94 83 LEU A O 1
ATOM 682 N N . GLY A 1 84 ? 3.973 -1.726 6.156 1 98.94 84 GLY A N 1
ATOM 683 C CA . GLY A 1 84 ? 2.898 -1.592 7.129 1 98.94 84 GLY A CA 1
ATOM 684 C C . GLY A 1 84 ? 2.303 -0.198 7.172 1 98.94 84 GLY A C 1
ATOM 685 O O . GLY A 1 84 ? 3.033 0.793 7.242 1 98.94 84 GLY A O 1
ATOM 686 N N . CYS A 1 85 ? 1.017 -0.079 7.121 1 98.94 85 CYS A N 1
ATOM 687 C CA . CYS A 1 85 ? 0.333 1.21 7.117 1 98.94 85 CYS A CA 1
ATOM 688 C C . CYS A 1 85 ? -0.795 1.233 8.141 1 98.94 85 CYS A C 1
ATOM 690 O O . CYS A 1 85 ? -1.354 0.188 8.477 1 98.94 85 CYS A O 1
ATOM 692 N N . ALA A 1 86 ? -1.107 2.402 8.57 1 98.88 86 ALA A N 1
ATOM 693 C CA . ALA A 1 86 ? -2.219 2.662 9.484 1 98.88 86 ALA A CA 1
ATOM 694 C C . ALA A 1 86 ? -2.855 4.02 9.195 1 98.88 86 ALA A C 1
ATOM 696 O O . ALA A 1 86 ? -2.184 4.945 8.742 1 98.88 86 ALA A O 1
ATOM 697 N N . MET A 1 87 ? -4.055 4.055 9.445 1 98 87 MET A N 1
ATOM 698 C CA . MET A 1 87 ? -4.809 5.301 9.344 1 98 87 MET A CA 1
ATOM 699 C C . MET A 1 87 ? -5.484 5.645 10.664 1 98 87 MET A C 1
ATOM 701 O O . MET A 1 87 ? -6.07 4.777 11.312 1 98 87 MET A O 1
ATOM 705 N N . GLN A 1 88 ? -5.387 6.914 11.031 1 97.81 88 GLN A N 1
ATOM 706 C CA . GLN A 1 88 ? -5.934 7.383 12.305 1 97.81 88 GLN A CA 1
ATOM 707 C C . GLN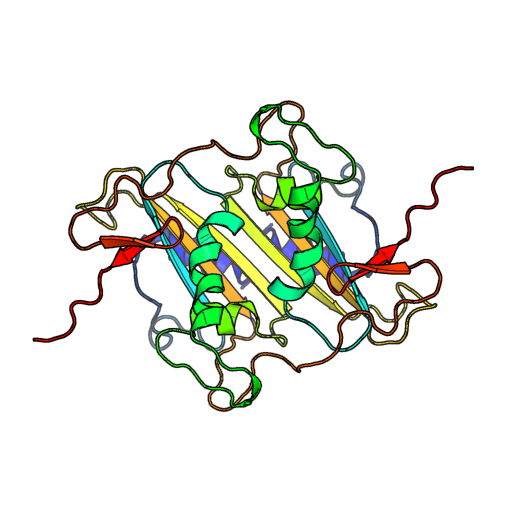 A 1 88 ? -6.68 8.703 12.133 1 97.81 88 GLN A C 1
ATOM 709 O O . GLN A 1 88 ? -6.23 9.586 11.398 1 97.81 88 GLN A O 1
ATOM 714 N N . ARG A 1 89 ? -7.832 8.75 12.711 1 95.25 89 ARG A N 1
ATOM 715 C CA . ARG A 1 89 ? -8.523 10.031 12.773 1 95.25 89 ARG A CA 1
ATOM 716 C C . ARG A 1 89 ? -7.836 10.984 13.742 1 95.25 89 ARG A C 1
ATOM 718 O O . ARG A 1 89 ? -7.566 10.625 14.891 1 95.25 89 ARG A O 1
ATOM 725 N N . CYS A 1 90 ? -7.504 12.156 13.266 1 96.38 90 CYS A N 1
ATOM 726 C CA . CYS A 1 90 ? -6.754 13.164 14 1 96.38 90 CYS A CA 1
ATOM 727 C C . CYS A 1 90 ? -7.375 14.547 13.828 1 96.38 90 CYS A C 1
ATOM 729 O O . CYS A 1 90 ? -6.754 15.445 13.266 1 96.38 90 CYS A O 1
ATOM 731 N N . ASP A 1 91 ? -8.492 14.828 14.469 1 91.75 91 ASP A N 1
ATOM 732 C CA . ASP A 1 91 ? -9.312 16.016 14.234 1 91.75 91 ASP A CA 1
ATOM 733 C C . ASP A 1 91 ? -8.57 17.281 14.641 1 91.75 91 ASP A C 1
ATOM 735 O O . ASP A 1 91 ? -8.75 18.344 14.023 1 91.75 91 ASP A O 1
ATOM 739 N N . SER A 1 92 ? -7.652 17.203 15.531 1 91.38 92 SER A N 1
ATOM 740 C CA . SER A 1 92 ? -7.016 18.391 16.078 1 91.38 92 SER A CA 1
ATOM 741 C C . SER A 1 92 ? -5.664 18.641 15.422 1 91.38 92 SER A C 1
ATOM 743 O O . SER A 1 92 ? -4.969 19.609 15.766 1 91.38 92 SER A O 1
ATOM 745 N N . LEU A 1 93 ? -5.273 17.797 14.562 1 89.69 93 LEU A N 1
ATOM 746 C CA . LEU A 1 93 ? -3.939 17.891 13.977 1 89.69 93 LEU A CA 1
ATOM 747 C C . LEU A 1 93 ? -3.812 19.125 13.102 1 89.69 93 LEU A C 1
ATOM 749 O O . LEU A 1 93 ? -2.758 19.766 13.078 1 89.69 93 LEU A O 1
ATOM 753 N N . GLU A 1 94 ? -4.934 19.484 12.461 1 82 94 GLU A N 1
ATOM 754 C CA . GLU A 1 94 ? -4.996 20.719 11.672 1 82 94 GLU A CA 1
ATOM 755 C C . GLU A 1 94 ? -6.23 21.531 12.031 1 82 94 GLU A C 1
ATOM 757 O O . GLU A 1 94 ? -7.27 21.422 11.375 1 82 94 GLU A O 1
ATOM 762 N N . PRO A 1 95 ? -6.156 22.359 13.039 1 80.06 95 PRO A N 1
ATOM 763 C CA . PRO A 1 95 ? -7.324 23.078 13.562 1 80.06 95 PRO A CA 1
ATOM 764 C C . PRO A 1 95 ? -8.086 23.828 12.477 1 80.06 95 PRO A C 1
ATOM 766 O O . PRO A 1 95 ? -9.305 24 12.578 1 80.06 95 PRO A O 1
ATOM 769 N N . GLY A 1 96 ? -7.523 24.203 11.453 1 78.62 96 GLY A N 1
ATOM 770 C CA . GLY A 1 96 ? -8.211 24.953 10.414 1 78.62 96 GLY A CA 1
ATOM 771 C C . GLY A 1 96 ? -8.906 24.078 9.398 1 78.62 96 GLY A C 1
ATOM 772 O O . GLY A 1 96 ? -9.672 24.562 8.562 1 78.62 96 GLY A O 1
ATOM 773 N N . TRP A 1 97 ? -8.805 22.797 9.617 1 79 97 TRP A N 1
ATOM 774 C CA . TRP A 1 97 ? -9.422 21.859 8.68 1 79 97 TRP A CA 1
ATOM 775 C C . TRP A 1 97 ? -10.773 21.375 9.195 1 79 97 TRP A C 1
ATOM 777 O O . TRP A 1 97 ? -10.984 21.281 10.406 1 79 97 TRP A O 1
ATOM 787 N N . THR A 1 98 ? -11.695 21.156 8.305 1 82.25 98 THR A N 1
ATOM 788 C CA . THR A 1 98 ? -12.992 20.578 8.664 1 82.25 98 THR A CA 1
ATOM 789 C C . THR A 1 98 ? -12.859 19.109 9.023 1 82.25 98 THR A C 1
ATOM 791 O O . THR A 1 98 ? -12.344 18.312 8.227 1 82.25 98 THR A O 1
ATOM 794 N N . PRO A 1 99 ? -13.289 18.844 10.203 1 88.06 99 PRO A N 1
ATOM 795 C CA . PRO A 1 99 ? -13.266 17.422 10.555 1 88.06 99 PRO A CA 1
ATOM 796 C C . PRO A 1 99 ? -14.258 16.594 9.734 1 88.06 99 PRO A C 1
ATOM 798 O O . PRO A 1 99 ? -15.234 17.141 9.219 1 88.06 99 PRO A O 1
ATOM 801 N N . PRO A 1 100 ? -13.969 15.305 9.578 1 90.69 100 PRO A N 1
ATOM 802 C CA . PRO A 1 100 ? -12.852 14.578 10.188 1 90.69 100 PRO A CA 1
ATOM 803 C C . PRO A 1 100 ? -11.547 14.734 9.414 1 90.69 100 PRO A C 1
ATOM 805 O O . PRO A 1 100 ? -11.562 15.07 8.227 1 90.69 100 PRO A O 1
ATOM 808 N N . VAL A 1 101 ? -10.445 14.609 10.156 1 91.56 101 VAL A N 1
ATOM 809 C CA . VAL A 1 101 ? -9.102 14.617 9.586 1 91.56 101 VAL A CA 1
ATOM 810 C C . VAL A 1 101 ? -8.438 13.266 9.836 1 91.56 101 VAL A C 1
ATOM 812 O O . VAL A 1 101 ? -8.406 12.773 10.969 1 91.56 101 VAL A O 1
ATOM 815 N N . TYR A 1 102 ? -7.91 12.68 8.734 1 93.44 102 TYR A N 1
ATOM 816 C CA . TYR A 1 102 ? -7.258 11.383 8.859 1 93.44 102 TYR A CA 1
ATOM 817 C C . TYR A 1 102 ? -5.777 11.477 8.516 1 93.44 102 TYR A C 1
ATOM 819 O O . TYR A 1 102 ? -5.402 12.125 7.531 1 93.44 102 TYR A O 1
ATOM 827 N N . LEU A 1 103 ? -4.969 10.883 9.391 1 95.88 103 LEU A N 1
ATOM 828 C CA . LEU A 1 103 ? -3.535 10.719 9.172 1 95.88 103 LEU A CA 1
ATOM 829 C C . LEU A 1 103 ? -3.211 9.297 8.719 1 95.88 103 LEU A C 1
ATOM 831 O O . LEU A 1 103 ? -3.598 8.328 9.375 1 95.88 103 LEU A O 1
ATOM 835 N N . MET A 1 104 ? -2.568 9.242 7.562 1 97.5 104 MET A N 1
ATOM 836 C CA . MET A 1 104 ? -2.057 7.961 7.078 1 97.5 104 MET A CA 1
ATOM 837 C C . MET A 1 104 ? -0.546 7.875 7.266 1 97.5 104 MET A C 1
ATOM 839 O O . MET A 1 104 ? 0.183 8.797 6.902 1 97.5 104 MET A O 1
ATOM 843 N N . VAL A 1 105 ? -0.131 6.832 7.867 1 98.62 105 VAL A N 1
ATOM 844 C CA . VAL A 1 105 ? 1.283 6.535 8.07 1 98.62 105 VAL A CA 1
ATOM 845 C C . VAL A 1 105 ? 1.624 5.191 7.426 1 98.62 105 VAL A C 1
ATOM 847 O O . VAL A 1 105 ? 0.979 4.18 7.715 1 98.62 105 VAL A O 1
ATOM 850 N N . CYS A 1 106 ? 2.621 5.188 6.57 1 98.88 106 CYS A N 1
ATOM 851 C CA . CYS A 1 106 ? 3.141 3.938 6.023 1 98.88 106 CYS A CA 1
ATOM 852 C C . CYS A 1 106 ? 4.641 3.818 6.262 1 98.88 106 CYS A C 1
ATOM 854 O O . CYS A 1 106 ? 5.391 4.762 6.004 1 98.88 106 CYS A O 1
ATOM 856 N N . GLN A 1 107 ? 5.027 2.68 6.754 1 98.94 107 GLN A N 1
ATOM 857 C CA . GLN A 1 107 ? 6.426 2.355 7.02 1 98.94 107 GLN A CA 1
ATOM 858 C C . GLN A 1 107 ? 6.941 1.298 6.047 1 98.94 107 GLN A C 1
ATOM 860 O O . GLN A 1 107 ? 6.23 0.34 5.73 1 98.94 107 GLN A O 1
ATOM 865 N N . TYR A 1 108 ? 8.141 1.509 5.566 1 98.75 108 TYR A N 1
ATOM 866 C CA . TYR A 1 108 ? 8.812 0.651 4.598 1 98.75 108 TYR A CA 1
ATOM 867 C C . TYR A 1 108 ? 10.109 0.093 5.164 1 98.75 108 TYR A C 1
ATOM 869 O O . TYR A 1 108 ? 10.914 0.834 5.738 1 98.75 108 TYR A O 1
ATOM 877 N N . ALA A 1 109 ? 10.344 -1.202 4.91 1 98.75 109 ALA A N 1
ATOM 878 C CA . ALA A 1 109 ? 11.633 -1.775 5.301 1 98.75 109 ALA A CA 1
ATOM 879 C C . ALA A 1 109 ? 12.141 -2.756 4.25 1 98.75 109 ALA A C 1
ATOM 881 O O . ALA A 1 109 ? 11.406 -3.646 3.814 1 98.75 109 ALA A O 1
ATOM 882 N N . PRO A 1 110 ? 13.461 -2.621 3.92 1 97.56 110 PRO A N 1
ATOM 883 C CA . PRO A 1 110 ? 14.305 -1.453 4.195 1 97.56 110 PRO A CA 1
ATOM 884 C C . PRO A 1 110 ? 13.758 -0.172 3.57 1 97.56 110 PRO A C 1
ATOM 886 O O . PRO A 1 110 ? 12.93 -0.23 2.656 1 97.56 110 PRO A O 1
ATOM 889 N N . GLY A 1 111 ? 14.109 0.955 4.105 1 97.5 111 GLY A N 1
ATOM 890 C CA . GLY A 1 111 ? 13.773 2.242 3.516 1 97.5 111 GLY A CA 1
ATOM 891 C C . GLY A 1 111 ? 14.477 2.496 2.197 1 97.5 111 GLY A C 1
ATOM 892 O O . GLY A 1 111 ? 15.477 1.839 1.882 1 97.5 111 GLY A O 1
ATOM 893 N N . GLY A 1 112 ? 13.867 3.398 1.44 1 96.62 112 GLY A N 1
ATOM 894 C CA . GLY A 1 112 ? 14.461 3.807 0.179 1 96.62 112 GLY A CA 1
ATOM 895 C C . GLY A 1 112 ? 15.055 5.203 0.224 1 96.62 112 GLY A C 1
ATOM 896 O O . GLY A 1 112 ? 15.539 5.641 1.267 1 96.62 112 GLY A O 1
ATOM 897 N N . ASN A 1 113 ? 15.141 5.773 -0.997 1 94.62 113 ASN A N 1
ATOM 898 C CA . ASN A 1 113 ? 15.617 7.141 -1.18 1 94.62 113 ASN A CA 1
ATOM 899 C C . ASN A 1 113 ? 17.094 7.27 -0.842 1 94.62 113 ASN A C 1
ATOM 901 O O . ASN A 1 113 ? 17.516 8.25 -0.231 1 94.62 113 ASN A O 1
ATOM 905 N N . TYR A 1 114 ? 17.797 6.273 -1.087 1 90.19 114 TYR A N 1
ATOM 906 C CA . TYR A 1 114 ? 19.234 6.359 -0.89 1 90.19 114 TYR A CA 1
ATOM 907 C C . TYR A 1 114 ? 19.875 7.242 -1.952 1 90.19 114 TYR A C 1
ATOM 909 O O . TYR A 1 114 ? 19.609 7.086 -3.146 1 90.19 114 TYR A O 1
ATOM 917 N N . VAL A 1 115 ? 20.641 8.07 -1.423 1 87.88 115 VAL A N 1
ATOM 918 C CA . VAL A 1 115 ? 21.266 9.062 -2.297 1 87.88 115 VAL A CA 1
ATOM 919 C C . VAL A 1 115 ? 22.062 8.352 -3.389 1 87.88 115 VAL A C 1
ATOM 921 O O . VAL A 1 115 ? 22.844 7.43 -3.107 1 87.88 115 VAL A O 1
ATOM 924 N N . GLY A 1 116 ? 21.719 8.711 -4.605 1 88.69 116 GLY A N 1
ATOM 925 C CA . GLY A 1 116 ? 22.5 8.211 -5.73 1 88.69 116 GLY A CA 1
ATOM 926 C C . GLY A 1 116 ? 21.969 6.898 -6.281 1 88.69 116 GLY A C 1
ATOM 927 O O . GLY A 1 116 ? 22.438 6.418 -7.312 1 88.69 116 GLY A O 1
ATOM 928 N N . GLU A 1 117 ? 21.094 6.312 -5.637 1 92.38 117 GLU A N 1
ATOM 929 C CA . GLU A 1 117 ? 20.547 5.039 -6.082 1 92.38 117 GLU A CA 1
ATOM 930 C C . GLU A 1 117 ? 19.172 5.234 -6.734 1 92.38 117 GLU A C 1
ATOM 932 O O . GLU A 1 117 ? 18.375 6.043 -6.27 1 92.38 117 GLU A O 1
ATOM 937 N N . L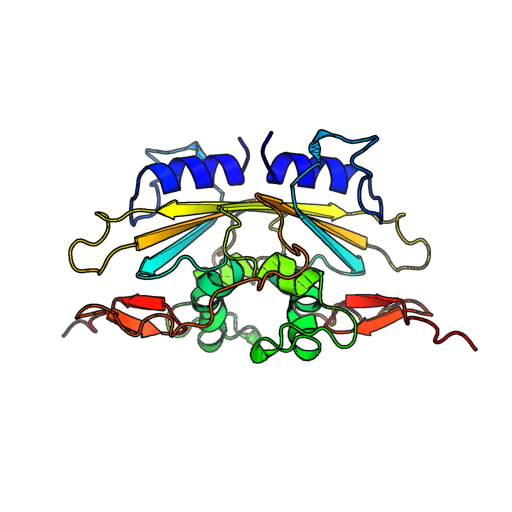YS A 1 118 ? 19.031 4.457 -7.82 1 92.81 118 LYS A N 1
ATOM 938 C CA . LYS A 1 118 ? 17.703 4.414 -8.422 1 92.81 118 LYS A CA 1
ATOM 939 C C . LYS A 1 118 ? 16.766 3.514 -7.629 1 92.81 118 LYS A C 1
ATOM 941 O O . LYS A 1 118 ? 17.203 2.531 -7.027 1 92.81 118 LYS A O 1
ATOM 946 N N . PRO A 1 119 ? 15.531 3.869 -7.598 1 93.75 119 PRO A N 1
ATOM 947 C CA . PRO A 1 119 ? 14.602 3.119 -6.75 1 93.75 119 PRO A CA 1
ATOM 948 C C . PRO A 1 119 ? 14.312 1.719 -7.281 1 93.75 119 PRO A C 1
ATOM 950 O O . PRO A 1 119 ? 13.914 0.834 -6.52 1 93.7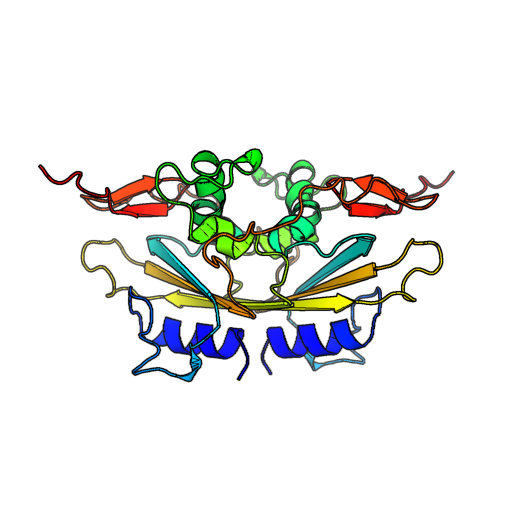5 119 PRO A O 1
ATOM 953 N N . TYR A 1 120 ? 14.461 1.554 -8.57 1 89.5 120 TYR A N 1
ATOM 954 C CA . TYR A 1 120 ? 14.188 0.27 -9.211 1 89.5 120 TYR A CA 1
ATOM 955 C C . TYR A 1 120 ? 15.008 0.104 -10.484 1 89.5 120 TYR A C 1
ATOM 957 O O . TYR A 1 120 ? 15.688 1.036 -10.914 1 89.5 120 TYR A O 1
ATOM 965 N N . THR A 1 121 ? 15.156 -1.096 -10.922 1 80.31 121 THR A N 1
ATOM 966 C CA . THR A 1 121 ? 15.805 -1.347 -12.203 1 80.31 121 THR A CA 1
ATOM 967 C C . THR A 1 121 ? 14.789 -1.349 -13.336 1 80.31 121 THR A C 1
ATOM 969 O O . THR A 1 121 ? 13.695 -1.898 -13.195 1 80.31 121 THR A O 1
ATOM 972 N N . SER A 1 122 ? 15.117 -0.44 -14.258 1 65.69 122 SER A N 1
ATOM 973 C CA . SER A 1 122 ? 14.273 -0.308 -15.438 1 65.69 122 SER A CA 1
ATOM 974 C C . SER A 1 122 ? 14.32 -1.566 -16.297 1 65.69 122 SER A C 1
ATOM 976 O O . SER A 1 122 ? 15.383 -2.174 -16.453 1 65.69 122 SER A O 1
ATOM 978 N N . GLY A 1 123 ? 13.398 -2.557 -16.219 1 57.38 123 GLY A N 1
ATOM 979 C CA . GLY A 1 123 ? 13.305 -3.715 -17.094 1 57.38 123 GLY A CA 1
ATOM 980 C C . GLY A 1 123 ? 11.891 -4.254 -17.203 1 57.38 123 GLY A C 1
ATOM 981 O O . GLY A 1 123 ? 11.008 -3.869 -16.438 1 57.38 123 GLY A O 1
ATOM 982 N N . ARG A 1 124 ? 11.727 -4.84 -18.422 1 51.78 124 ARG A N 1
ATOM 983 C CA . ARG A 1 124 ? 10.414 -5.352 -18.828 1 51.78 124 ARG A CA 1
ATOM 984 C C . ARG A 1 124 ? 9.953 -6.453 -17.875 1 51.78 124 ARG A C 1
ATOM 986 O O . ARG A 1 124 ? 10.586 -7.504 -17.766 1 51.78 124 ARG A O 1
ATOM 993 N N . SER A 1 125 ? 9.273 -6.109 -16.766 1 53.59 125 SER A N 1
ATOM 994 C CA . SER A 1 125 ? 8.812 -7.055 -15.75 1 53.59 125 SER A CA 1
ATOM 995 C C . SER A 1 125 ? 8.422 -8.391 -16.375 1 53.59 125 SER A C 1
ATOM 997 O O . SER A 1 125 ? 8.797 -9.453 -15.875 1 53.59 125 SER A O 1
ATOM 999 N N . CYS A 1 126 ? 7.535 -8.547 -17.438 1 54.88 126 CYS A N 1
ATOM 1000 C CA . CYS A 1 126 ? 6.828 -9.727 -17.906 1 54.88 126 CYS A CA 1
ATOM 1001 C C . CYS A 1 126 ? 7.359 -10.18 -19.266 1 54.88 126 CYS A C 1
ATOM 1003 O O . CYS A 1 126 ? 6.676 -10.898 -20 1 54.88 126 CYS A O 1
ATOM 1005 N N . SER A 1 127 ? 8.367 -9.781 -19.75 1 51.09 127 SER A N 1
ATOM 1006 C CA . SER A 1 127 ? 8.859 -10.25 -21.047 1 51.09 127 SER A CA 1
ATOM 1007 C C . SER A 1 127 ? 9.094 -11.75 -21.031 1 51.09 127 SER A C 1
ATOM 1009 O O . SER A 1 127 ? 9.266 -12.367 -22.094 1 51.09 127 SER A O 1
ATOM 1011 N N . GLU A 1 128 ? 9.008 -12.32 -19.922 1 50.97 128 GLU A N 1
ATOM 1012 C CA . GLU A 1 128 ? 9.336 -13.75 -19.875 1 50.97 128 GLU A CA 1
ATOM 1013 C C . GLU A 1 128 ? 8.203 -14.547 -19.234 1 50.97 128 GLU A C 1
ATOM 1015 O O . GLU A 1 128 ? 8.453 -15.461 -18.438 1 50.97 128 GLU A O 1
ATOM 1020 N N . CYS A 1 129 ? 7.012 -14.055 -19.625 1 56.97 129 CYS A N 1
ATOM 1021 C CA . CYS A 1 129 ? 5.902 -14.852 -19.125 1 56.97 129 CYS A CA 1
ATOM 1022 C C . CYS A 1 129 ? 5.898 -16.234 -19.734 1 56.97 129 CYS A C 1
ATOM 1024 O O . CYS A 1 129 ? 6.195 -16.391 -20.922 1 56.97 129 CYS A O 1
ATOM 1026 N N . PRO A 1 130 ? 5.832 -17.234 -18.922 1 50.5 130 PRO A N 1
ATOM 1027 C CA . PRO A 1 130 ? 5.758 -18.578 -19.5 1 50.5 130 PRO A CA 1
ATOM 1028 C C . PRO A 1 130 ? 4.547 -18.75 -20.406 1 50.5 130 PRO A C 1
ATOM 1030 O O . PRO A 1 130 ? 3.648 -17.906 -20.422 1 50.5 130 PRO A O 1
ATOM 1033 N N . ALA A 1 131 ? 4.668 -19.859 -21.062 1 52.06 131 ALA A N 1
ATOM 1034 C CA . ALA A 1 131 ? 3.533 -20.234 -21.906 1 52.06 131 ALA A CA 1
ATOM 1035 C C . ALA A 1 131 ? 2.25 -20.328 -21.094 1 52.06 131 ALA A C 1
ATOM 1037 O O . ALA A 1 131 ? 2.254 -20.844 -19.969 1 52.06 131 ALA A O 1
ATOM 1038 N N . GLY A 1 132 ? 1.125 -19.75 -21.531 1 53.06 132 GLY A N 1
ATOM 1039 C CA . GLY A 1 132 ? -0.162 -19.719 -20.859 1 53.06 132 GLY A CA 1
ATOM 1040 C C . GLY A 1 132 ? -0.368 -18.453 -20.031 1 53.06 132 GLY A C 1
ATOM 1041 O O . GLY A 1 132 ? -1.453 -18.234 -19.5 1 53.06 132 GLY A O 1
ATOM 1042 N N . TYR A 1 133 ? 0.689 -17.844 -19.859 1 58.06 133 TYR A N 1
ATOM 1043 C CA . TYR A 1 133 ? 0.581 -16.578 -19.156 1 58.06 133 TYR A CA 1
ATOM 1044 C C . TYR A 1 133 ? 0.862 -15.414 -20.109 1 58.06 133 TYR A C 1
ATOM 1046 O O . TYR A 1 133 ? 1.531 -15.578 -21.125 1 58.06 133 TYR A O 1
ATOM 1054 N N . SER A 1 134 ? 0.092 -14.352 -20.016 1 57.81 134 SER A N 1
ATOM 1055 C CA . SER A 1 134 ? 0.339 -13.125 -20.781 1 57.81 134 SER A CA 1
ATOM 1056 C C . SER A 1 134 ? 0.721 -11.969 -19.859 1 57.81 134 SER A C 1
ATOM 1058 O O . SER A 1 134 ? 0.302 -11.93 -18.703 1 57.81 134 SER A O 1
ATOM 1060 N N . CYS A 1 135 ? 1.75 -11.305 -20.438 1 56.5 135 CYS A N 1
ATOM 1061 C CA . CYS A 1 135 ? 2.131 -10.094 -19.719 1 56.5 135 CYS A CA 1
ATOM 1062 C C . CYS A 1 135 ? 0.975 -9.109 -19.656 1 56.5 135 CYS A C 1
ATOM 1064 O O . CYS A 1 135 ? 0.46 -8.688 -20.688 1 56.5 135 CYS A O 1
ATOM 1066 N N . SER A 1 136 ? 0.37 -9.086 -18.578 1 51.44 136 SER A N 1
ATOM 1067 C CA . SER A 1 136 ? -0.667 -8.086 -18.344 1 51.44 136 SER A CA 1
ATOM 1068 C C . SER A 1 136 ? -0.324 -7.199 -17.156 1 51.44 136 SER A C 1
ATOM 1070 O O . SER A 1 136 ? -0.091 -7.699 -16.047 1 51.44 136 SER A O 1
ATOM 1072 N N . GLN A 1 137 ? -0.139 -5.996 -17.484 1 47.19 137 GLN A N 1
ATOM 1073 C CA . GLN A 1 137 ? 0.164 -4.973 -16.484 1 47.19 137 GLN A CA 1
ATOM 1074 C C . GLN A 1 137 ? 1.425 -5.324 -15.703 1 47.19 137 GLN A C 1
ATOM 1076 O O . GLN A 1 137 ? 1.426 -5.289 -14.469 1 47.19 137 GLN A O 1
ATOM 1081 N N . ASN A 1 138 ? 2.398 -5.844 -16.484 1 49.16 138 ASN A N 1
ATOM 1082 C CA . ASN A 1 138 ? 3.732 -6.172 -15.992 1 49.16 138 ASN A CA 1
ATOM 1083 C C . ASN A 1 138 ? 3.695 -7.359 -15.031 1 49.16 138 ASN A C 1
ATOM 1085 O O . ASN A 1 138 ? 4.539 -7.465 -14.141 1 49.16 138 ASN A O 1
ATOM 1089 N N . GLN A 1 139 ? 2.541 -8.102 -15.094 1 52.34 139 GLN A N 1
ATOM 1090 C CA . GLN A 1 139 ? 2.379 -9.375 -14.406 1 52.34 139 GLN A CA 1
ATOM 1091 C C . GLN A 1 139 ? 2.129 -10.508 -15.391 1 52.34 139 GLN A C 1
ATOM 1093 O O . GLN A 1 139 ? 1.514 -10.305 -16.438 1 52.34 139 GLN A O 1
ATOM 1098 N N . CYS A 1 140 ? 2.824 -11.664 -15.203 1 53.91 140 CYS A N 1
ATOM 1099 C CA . CYS A 1 140 ? 2.42 -12.852 -15.945 1 53.91 140 CYS A CA 1
ATOM 1100 C C . CYS A 1 140 ? 1.116 -13.422 -15.391 1 53.91 140 CYS A C 1
ATOM 1102 O O . CYS A 1 140 ? 1.064 -13.875 -14.25 1 53.91 140 CYS A O 1
ATOM 1104 N N . VAL A 1 141 ? -0.056 -12.984 -15.914 1 58.09 141 VAL A N 1
ATOM 1105 C CA . VAL A 1 141 ? -1.364 -13.5 -15.523 1 58.09 141 VAL A CA 1
ATOM 1106 C C . VAL A 1 141 ? -1.736 -14.695 -16.391 1 58.09 141 VAL A C 1
ATOM 1108 O O . VAL A 1 141 ? -1.332 -14.766 -17.562 1 58.09 141 VAL A O 1
ATOM 1111 N N . ARG A 1 142 ? -2.324 -15.742 -15.625 1 50.72 142 ARG A N 1
ATOM 1112 C CA . ARG A 1 142 ? -2.781 -16.906 -16.375 1 50.72 142 ARG A CA 1
ATOM 1113 C C . ARG A 1 142 ? -3.824 -16.516 -17.422 1 50.72 142 ARG A C 1
ATOM 1115 O O . ARG A 1 142 ? -4.734 -15.742 -17.125 1 50.72 142 ARG A O 1
ATOM 1122 N N . LEU A 1 143 ? -3.547 -16.781 -18.641 1 47.59 143 LEU A N 1
ATOM 1123 C CA . LEU A 1 143 ? -4.531 -16.656 -19.703 1 47.59 143 LEU A CA 1
ATOM 1124 C C . LEU A 1 143 ? -5.805 -17.422 -19.375 1 47.59 143 LEU A C 1
ATOM 1126 O O . LEU A 1 143 ? -5.746 -18.594 -19.016 1 47.59 143 LEU A O 1
ATOM 1130 N N . LEU A 1 144 ? -6.773 -16.984 -18.547 1 44.78 144 LEU A N 1
ATOM 1131 C CA . LEU A 1 144 ? -8.031 -17.719 -18.453 1 44.78 144 LEU A CA 1
ATOM 1132 C C . LEU A 1 144 ? -8.391 -18.344 -19.797 1 44.78 144 LEU A C 1
ATOM 1134 O O . LEU A 1 144 ? -8.438 -17.656 -20.828 1 44.78 144 LEU A O 1
ATOM 1138 N N . TYR A 1 145 ? -8.102 -19.578 -20.031 1 38.16 145 TYR A N 1
ATOM 1139 C CA . TYR A 1 145 ? -8.719 -20.375 -21.078 1 38.16 145 TYR A CA 1
ATOM 1140 C C . TYR A 1 145 ? -10.227 -20.156 -21.109 1 38.16 145 TYR A C 1
ATOM 1142 O O . TYR A 1 145 ? -10.906 -20.234 -20.078 1 38.16 145 TYR A O 1
ATOM 1150 N N . LYS A 1 146 ? -10.906 -19.312 -21.969 1 37.09 146 LYS A N 1
ATOM 1151 C CA . LYS A 1 146 ? -12.305 -19.562 -22.328 1 37.09 146 LYS A CA 1
ATOM 1152 C C . LYS A 1 146 ? -12.586 -21.062 -22.422 1 37.09 146 LYS A C 1
ATOM 1154 O O . LYS A 1 146 ? -11.867 -21.797 -23.094 1 37.09 146 LYS A O 1
ATOM 1159 N N . PRO A 1 147 ? -13.398 -21.688 -21.469 1 31.69 147 PRO A N 1
ATOM 1160 C CA . PRO A 1 147 ? -13.828 -23 -21.922 1 31.69 147 PRO A CA 1
ATOM 1161 C C . PRO A 1 147 ? -14.156 -23.031 -23.422 1 31.69 147 PRO A C 1
ATOM 1163 O O . PRO A 1 147 ? -14.648 -22.031 -23.969 1 31.69 147 PRO A O 1
ATOM 1166 N N . LYS A 1 148 ? -13.578 -24.016 -24.109 1 27.45 148 LYS A N 1
ATOM 1167 C CA . LYS A 1 148 ? -14.312 -24.359 -25.328 1 27.45 148 LYS A CA 1
ATOM 1168 C C . LYS A 1 148 ? -15.797 -24.547 -25.047 1 27.45 148 LYS A C 1
ATOM 1170 O O . LYS A 1 148 ? -16.172 -25.141 -24.031 1 27.45 148 LYS A O 1
ATOM 1175 N N . MET B 1 1 ? -2.611 -10.156 16.328 1 93 1 MET B N 1
ATOM 1176 C CA . MET B 1 1 ? -1.557 -10.289 15.32 1 93 1 MET B CA 1
ATOM 1177 C C . MET B 1 1 ? -1.712 -9.242 14.227 1 93 1 MET B C 1
ATOM 1179 O O . MET B 1 1 ? -2.832 -8.898 13.844 1 93 1 MET B O 1
ATOM 1183 N N . THR B 1 2 ? -0.602 -8.641 13.758 1 98.19 2 THR B N 1
ATOM 1184 C CA . THR B 1 2 ? -0.707 -7.582 12.758 1 98.19 2 THR B CA 1
ATOM 1185 C C . THR B 1 2 ? -0.939 -8.172 11.367 1 98.19 2 THR B C 1
ATOM 1187 O O . THR B 1 2 ? -0.71 -9.359 11.148 1 98.19 2 THR B O 1
ATOM 1190 N N . MET B 1 3 ? -1.398 -7.371 10.508 1 98.88 3 MET B N 1
ATOM 1191 C CA . MET B 1 3 ? -1.594 -7.785 9.117 1 98.88 3 MET B CA 1
ATOM 1192 C C . MET B 1 3 ? -0.257 -8.062 8.438 1 98.88 3 MET B C 1
ATOM 1194 O O . MET B 1 3 ? -0.145 -8.984 7.637 1 98.88 3 MET B O 1
ATOM 1198 N N . GLU B 1 4 ? 0.726 -7.301 8.758 1 98.94 4 GLU B N 1
ATOM 1199 C CA . GLU B 1 4 ? 2.061 -7.523 8.203 1 98.94 4 GLU B CA 1
ATOM 1200 C C . GLU B 1 4 ? 2.602 -8.891 8.609 1 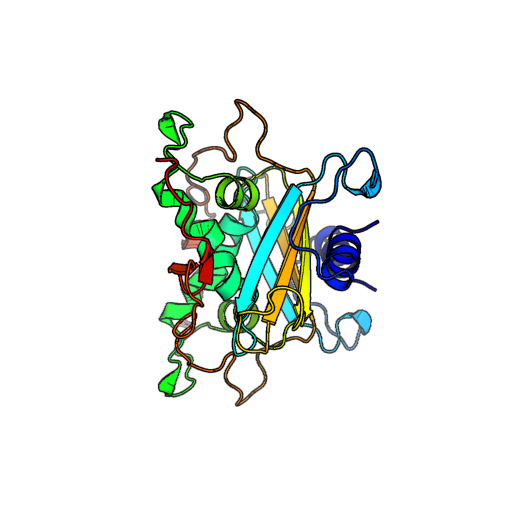98.94 4 GLU B C 1
ATOM 1202 O O . GLU B 1 4 ? 3.141 -9.625 7.777 1 98.94 4 GLU B O 1
ATOM 1207 N N . LYS B 1 5 ? 2.51 -9.188 9.875 1 98.75 5 LYS B N 1
ATOM 1208 C CA . LYS B 1 5 ? 2.977 -10.492 10.336 1 98.75 5 LYS B CA 1
ATOM 1209 C C . LYS B 1 5 ? 2.24 -11.625 9.625 1 98.75 5 LYS B C 1
ATOM 1211 O O . LYS B 1 5 ? 2.854 -12.617 9.227 1 98.75 5 LYS B O 1
ATOM 1216 N N . LEU B 1 6 ? 0.936 -11.5 9.492 1 98.81 6 LEU B N 1
ATOM 1217 C CA . LEU B 1 6 ? 0.156 -12.516 8.781 1 98.81 6 LEU B CA 1
ATOM 1218 C C . LEU B 1 6 ? 0.591 -12.609 7.324 1 98.81 6 LEU B C 1
ATOM 1220 O O . LEU B 1 6 ? 0.671 -13.711 6.77 1 98.81 6 LEU B O 1
ATOM 1224 N N . ALA B 1 7 ? 0.858 -11.484 6.691 1 98.88 7 ALA B N 1
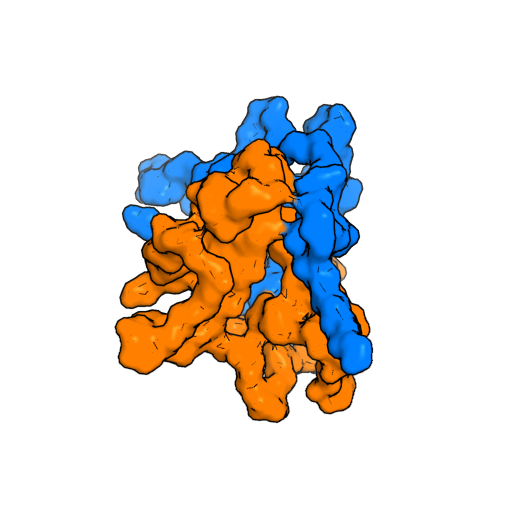ATOM 1225 C CA . ALA B 1 7 ? 1.35 -11.469 5.316 1 98.88 7 ALA B CA 1
ATOM 1226 C C . ALA B 1 7 ? 2.689 -12.195 5.207 1 98.88 7 ALA B C 1
ATOM 1228 O O . ALA B 1 7 ? 2.895 -13 4.301 1 98.88 7 ALA B O 1
ATOM 1229 N N . MET B 1 8 ? 3.605 -11.891 6.152 1 98.81 8 MET B N 1
ATOM 1230 C CA . MET B 1 8 ? 4.918 -12.531 6.172 1 98.81 8 MET B CA 1
ATOM 1231 C C . MET B 1 8 ? 4.789 -14.039 6.324 1 98.81 8 MET B C 1
ATOM 1233 O O . MET B 1 8 ? 5.445 -14.805 5.613 1 98.81 8 MET B O 1
ATOM 1237 N N . GLN B 1 9 ? 3.947 -14.445 7.223 1 98.69 9 GLN B N 1
ATOM 1238 C CA . GLN B 1 9 ? 3.768 -15.867 7.488 1 98.69 9 GLN B CA 1
ATOM 1239 C C . GLN B 1 9 ? 3.209 -16.594 6.262 1 98.69 9 GLN B C 1
ATOM 1241 O O . GLN B 1 9 ? 3.643 -17.688 5.938 1 98.69 9 GLN B O 1
ATOM 1246 N N . TRP B 1 10 ? 2.295 -16 5.594 1 98.75 10 TRP B N 1
ATOM 1247 C CA . TRP B 1 10 ? 1.715 -16.656 4.422 1 98.75 10 TRP B CA 1
ATOM 1248 C C . TRP B 1 10 ? 2.703 -16.656 3.26 1 98.75 10 TRP B C 1
ATOM 1250 O O . TRP B 1 10 ? 2.85 -17.672 2.568 1 98.75 10 TRP B O 1
ATOM 1260 N N . ALA B 1 11 ? 3.352 -15.555 3.029 1 98.44 11 ALA B N 1
ATOM 1261 C CA . ALA B 1 11 ? 4.336 -15.461 1.957 1 98.44 11 ALA B CA 1
ATOM 1262 C C . ALA B 1 11 ? 5.438 -16.5 2.131 1 98.44 11 ALA B C 1
ATOM 1264 O O . ALA B 1 11 ? 5.895 -17.109 1.153 1 98.44 11 ALA B O 1
ATOM 1265 N N . ASP B 1 12 ? 5.805 -16.734 3.338 1 98.19 12 ASP B N 1
ATOM 1266 C CA . ASP B 1 12 ? 6.883 -17.672 3.658 1 98.19 12 ASP B CA 1
ATOM 1267 C C . ASP B 1 12 ? 6.527 -19.094 3.232 1 98.19 12 ASP B C 1
ATOM 1269 O O . ASP B 1 12 ? 7.414 -19.922 3.012 1 98.19 12 ASP B O 1
ATOM 1273 N N . GLN B 1 13 ? 5.266 -19.359 3.092 1 97.69 13 GLN B N 1
ATOM 1274 C CA . GLN B 1 13 ? 4.809 -20.688 2.715 1 97.69 13 GLN B CA 1
ATOM 1275 C C . GLN B 1 13 ? 4.922 -20.906 1.209 1 97.69 13 GLN B C 1
ATOM 1277 O O . GLN B 1 1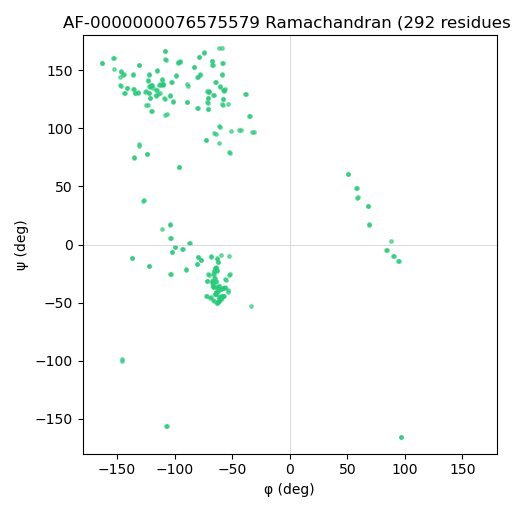3 ? 4.828 -22.031 0.729 1 97.69 13 GLN B O 1
ATOM 1282 N N . CYS B 1 14 ? 5.055 -19.859 0.47 1 97.12 14 CYS B N 1
ATOM 1283 C CA . CYS B 1 14 ? 5.105 -19.938 -0.985 1 97.12 14 CYS B CA 1
ATOM 1284 C C . CYS B 1 14 ? 3.938 -20.75 -1.531 1 97.12 14 CYS B C 1
ATOM 1286 O O . CYS B 1 14 ? 4.141 -21.719 -2.266 1 97.12 14 CYS B O 1
ATOM 1288 N N . ARG B 1 15 ? 2.713 -20.234 -1.234 1 94.75 15 ARG B N 1
ATOM 1289 C CA . ARG B 1 15 ? 1.479 -20.844 -1.718 1 94.75 15 ARG B CA 1
ATOM 1290 C C . ARG B 1 15 ? 0.66 -19.844 -2.533 1 94.75 15 ARG B C 1
ATOM 1292 O O . ARG B 1 15 ? 0.445 -18.719 -2.104 1 94.75 15 ARG B O 1
ATOM 1299 N N . TRP B 1 16 ? 0.302 -20.375 -3.664 1 92.56 16 TRP B N 1
ATOM 1300 C CA . TRP B 1 16 ? -0.533 -19.562 -4.535 1 92.56 16 TRP B CA 1
ATOM 1301 C C . TRP B 1 16 ? -2.008 -19.891 -4.352 1 92.56 16 TRP B C 1
ATOM 1303 O O . TRP B 1 16 ? -2.635 -20.469 -5.246 1 92.56 16 TRP B O 1
ATOM 1313 N N . GLU B 1 17 ? -2.516 -19.594 -3.246 1 94.75 17 GLU B N 1
ATOM 1314 C CA . GLU B 1 17 ? -3.908 -19.766 -2.848 1 94.75 17 GLU B CA 1
ATOM 1315 C C . GLU B 1 17 ? -4.238 -18.922 -1.613 1 94.75 17 GLU B C 1
ATOM 1317 O O . GLU B 1 17 ? -3.334 -18.5 -0.896 1 94.75 17 GLU B O 1
ATOM 1322 N N . HIS B 1 18 ? -5.422 -18.656 -1.493 1 97 18 HIS B N 1
ATOM 1323 C CA . HIS B 1 18 ? -5.84 -17.969 -0.277 1 97 18 HIS B CA 1
ATOM 1324 C C . HIS B 1 18 ? -5.996 -18.953 0.883 1 97 18 HIS B C 1
ATOM 1326 O O . HIS B 1 18 ? -6.441 -20.078 0.689 1 97 18 HIS B O 1
ATOM 1332 N N . PRO B 1 19 ? -5.664 -18.562 2.09 1 97.81 19 PRO B N 1
ATOM 1333 C CA . PRO B 1 19 ? -5.953 -19.438 3.232 1 97.81 19 PRO B CA 1
ATOM 1334 C C . PRO B 1 19 ? -7.453 -19.641 3.447 1 97.81 19 PRO B C 1
ATOM 1336 O O . PRO B 1 19 ? -8.242 -18.719 3.248 1 97.81 19 PRO B O 1
ATOM 1339 N N . ASP B 1 20 ? -7.781 -20.844 3.77 1 97.19 20 ASP B N 1
ATOM 1340 C CA . ASP B 1 20 ? -9.125 -21.172 4.242 1 97.19 20 ASP B CA 1
ATOM 1341 C C . ASP B 1 20 ? -9.289 -20.812 5.723 1 97.19 20 ASP B C 1
ATOM 1343 O O . ASP B 1 20 ? -8.656 -21.438 6.578 1 97.19 20 ASP B O 1
ATOM 1347 N N . PRO B 1 21 ? -10.195 -19.906 5.965 1 96.25 21 PRO B N 1
ATOM 1348 C CA . PRO B 1 21 ? -10.312 -19.484 7.363 1 96.25 21 PRO B CA 1
ATOM 1349 C C . PRO B 1 21 ? -10.781 -20.609 8.281 1 96.25 21 PRO B C 1
ATOM 1351 O O . PRO B 1 21 ? -10.633 -20.516 9.508 1 96.25 21 PRO B O 1
ATOM 1354 N N . ASP B 1 22 ? -11.375 -21.609 7.781 1 97.56 22 ASP B N 1
ATOM 1355 C CA . ASP B 1 22 ? -11.766 -22.766 8.602 1 97.56 22 ASP B CA 1
ATOM 1356 C C . ASP B 1 22 ? -10.539 -23.484 9.141 1 97.56 22 ASP B C 1
ATOM 1358 O O . ASP B 1 22 ? -10.578 -24.047 10.242 1 97.56 22 ASP B O 1
ATOM 1362 N N . TYR B 1 23 ? -9.43 -23.438 8.438 1 97.81 23 TYR B N 1
ATOM 1363 C CA . TYR B 1 23 ? -8.188 -24.078 8.852 1 97.81 23 TYR B CA 1
ATOM 1364 C C . TYR B 1 23 ? -7.203 -23.047 9.398 1 97.81 23 TYR B C 1
ATOM 1366 O O . TYR B 1 23 ? -6.305 -23.375 10.172 1 97.81 23 TYR B O 1
ATOM 1374 N N . TYR B 1 24 ? -7.375 -21.812 8.945 1 97.75 24 TYR B N 1
ATOM 1375 C CA . TYR B 1 24 ? -6.539 -20.703 9.391 1 97.75 24 TYR B CA 1
ATOM 1376 C C . TYR B 1 24 ? -7.391 -19.578 9.953 1 97.75 24 TYR B C 1
ATOM 1378 O O . TYR B 1 24 ? -7.531 -18.516 9.32 1 97.75 24 TYR B O 1
ATOM 1386 N N . PRO B 1 25 ? -7.871 -19.688 11.141 1 98 25 PRO B N 1
ATOM 1387 C CA . PRO B 1 25 ? -8.852 -18.734 11.688 1 98 25 PRO B CA 1
ATOM 1388 C C . PRO B 1 25 ? -8.289 -17.328 11.836 1 98 25 PRO B C 1
ATOM 1390 O O . PRO B 1 25 ? -9.055 -16.359 11.891 1 98 25 PRO B O 1
ATOM 1393 N N . GLN B 1 26 ? -6.926 -17.188 11.867 1 98.06 26 GLN B N 1
ATOM 1394 C CA . GLN B 1 26 ? -6.332 -15.867 12.008 1 98.06 26 GLN B CA 1
ATOM 1395 C C . GLN B 1 26 ? -6.566 -15.016 10.766 1 98.06 26 GLN B C 1
ATOM 1397 O O . GLN B 1 26 ? -6.336 -13.805 10.781 1 98.06 26 GLN B O 1
ATOM 1402 N N . TYR B 1 27 ? -7.062 -15.641 9.688 1 98.19 27 TYR B N 1
ATOM 1403 C CA . TYR B 1 27 ? -7.309 -14.891 8.453 1 98.19 27 TYR B CA 1
ATOM 1404 C C . TYR B 1 27 ? -8.797 -14.602 8.281 1 98.19 27 TYR B C 1
ATOM 1406 O O . TYR B 1 27 ? -9.219 -14.117 7.23 1 98.19 27 TYR B O 1
ATOM 1414 N N . ARG B 1 28 ? -9.656 -14.93 9.281 1 97.31 28 ARG B N 1
ATOM 1415 C CA . ARG B 1 28 ? -11.086 -14.625 9.219 1 97.31 28 ARG B CA 1
ATOM 1416 C C . ARG B 1 28 ? -11.336 -13.133 9.352 1 97.31 28 ARG B C 1
ATOM 1418 O O . ARG B 1 28 ? -10.727 -12.469 10.195 1 97.31 28 ARG B O 1
ATOM 1425 N N . GLY B 1 29 ? -12.156 -12.594 8.453 1 95.94 29 GLY B N 1
ATOM 1426 C CA . GLY B 1 29 ? -12.594 -11.211 8.57 1 95.94 29 GLY B CA 1
ATOM 1427 C C . GLY B 1 29 ? -11.602 -10.227 7.984 1 95.94 29 GLY B C 1
ATOM 1428 O O . GLY B 1 29 ? -11.852 -9.016 7.992 1 95.94 29 GLY B O 1
ATOM 1429 N N . ILE B 1 30 ? -10.445 -10.695 7.539 1 98.12 30 ILE B N 1
ATOM 1430 C CA . ILE B 1 30 ? -9.477 -9.797 6.91 1 98.12 30 ILE B CA 1
ATOM 1431 C C . ILE B 1 30 ? -9.43 -10.062 5.406 1 98.12 30 ILE B C 1
ATOM 1433 O O . ILE B 1 30 ? -9.961 -11.062 4.93 1 98.12 30 ILE B O 1
ATOM 1437 N N . GLY B 1 31 ? -8.945 -9.078 4.641 1 98.38 31 GLY B N 1
ATOM 1438 C CA . GLY B 1 31 ? -8.766 -9.211 3.205 1 98.38 31 GLY B CA 1
ATOM 1439 C C . GLY B 1 31 ? -7.352 -9.586 2.811 1 98.38 31 GLY B C 1
ATOM 1440 O O . GLY B 1 31 ? -6.406 -9.352 3.562 1 98.38 31 GLY B O 1
ATOM 1441 N N . GLN B 1 32 ? -7.246 -10.18 1.62 1 98.69 32 GLN B N 1
ATOM 1442 C CA . GLN B 1 32 ? -5.934 -10.547 1.099 1 98.69 32 GLN B CA 1
ATOM 1443 C C . GLN B 1 32 ? -5.871 -10.359 -0.414 1 98.69 32 GLN B C 1
ATOM 1445 O O . GLN B 1 32 ? -6.801 -10.727 -1.132 1 98.69 32 GLN B O 1
ATOM 1450 N N . ASN B 1 33 ? -4.875 -9.711 -0.829 1 98.5 33 ASN B N 1
ATOM 1451 C CA . ASN B 1 33 ? -4.477 -9.758 -2.232 1 98.5 33 ASN B CA 1
ATOM 1452 C C . ASN B 1 33 ? -3.154 -10.5 -2.412 1 98.5 33 ASN B C 1
ATOM 1454 O O . ASN B 1 33 ? -2.242 -10.359 -1.596 1 98.5 33 ASN B O 1
ATOM 1458 N N . LEU B 1 34 ? -3.041 -11.281 -3.479 1 97 34 LEU B N 1
ATOM 1459 C CA . LEU B 1 34 ? -1.825 -11.984 -3.867 1 97 34 LEU B CA 1
ATOM 1460 C C . LEU B 1 34 ? -1.387 -11.586 -5.27 1 97 34 LEU B C 1
ATOM 1462 O O . LEU B 1 34 ? -2.225 -11.359 -6.148 1 97 34 LEU B O 1
ATOM 1466 N N . ALA B 1 35 ? -0.133 -11.555 -5.453 1 94 35 ALA B N 1
ATOM 1467 C CA . ALA B 1 35 ? 0.449 -11.367 -6.777 1 94 35 ALA B CA 1
ATOM 1468 C C . ALA B 1 35 ? 1.733 -12.18 -6.934 1 94 35 ALA B C 1
ATOM 1470 O O . ALA B 1 35 ? 2.459 -12.391 -5.961 1 94 35 ALA B O 1
ATOM 1471 N N . LEU B 1 36 ? 1.957 -12.625 -8.086 1 91.06 36 LEU B N 1
ATOM 1472 C CA . LEU B 1 36 ? 3.158 -13.367 -8.461 1 91.06 36 LEU B CA 1
ATOM 1473 C C . LEU B 1 36 ? 3.879 -12.68 -9.617 1 91.06 36 LEU B C 1
ATOM 1475 O O . LEU B 1 36 ? 3.24 -12.195 -10.555 1 91.06 36 LEU B O 1
ATOM 1479 N N . GLN B 1 37 ? 5.176 -12.719 -9.492 1 88.56 37 GLN B N 1
ATOM 1480 C CA . GLN B 1 37 ? 5.945 -12.117 -10.57 1 88.56 37 GLN B CA 1
ATOM 1481 C C . GLN B 1 37 ? 7.27 -12.852 -10.781 1 88.56 37 GLN B C 1
ATOM 1483 O O . GLN B 1 37 ? 7.941 -13.211 -9.812 1 88.56 37 GLN B O 1
ATOM 1488 N N . SER B 1 38 ? 7.645 -13.094 -11.953 1 87.25 38 SER B N 1
ATOM 1489 C CA . SER B 1 38 ? 8.969 -13.586 -12.328 1 87.25 38 SER B CA 1
ATOM 1490 C C . SER B 1 38 ? 9.891 -12.445 -12.727 1 87.25 38 SER B C 1
ATOM 1492 O O . SER B 1 38 ? 9.422 -11.383 -13.148 1 87.25 38 SER B O 1
ATOM 1494 N N . GLY B 1 39 ? 11.188 -12.734 -12.617 1 85.25 39 GLY B N 1
ATOM 1495 C CA . GLY B 1 39 ? 12.156 -11.711 -12.992 1 85.25 39 GLY B CA 1
ATOM 1496 C C . GLY B 1 39 ? 12.672 -10.914 -11.805 1 85.25 39 GLY B C 1
ATOM 1497 O O . GLY B 1 39 ? 12.523 -11.344 -10.656 1 85.25 39 GLY B O 1
ATOM 1498 N N . PRO B 1 40 ? 13.328 -9.781 -12.141 1 85.25 40 PRO B N 1
ATOM 1499 C CA . PRO B 1 40 ? 13.891 -8.969 -11.055 1 85.25 40 PRO B CA 1
ATOM 1500 C C . PRO B 1 40 ? 12.828 -8.5 -10.062 1 85.25 40 PRO B C 1
ATOM 1502 O O . PRO B 1 40 ? 11.688 -8.219 -10.453 1 85.25 40 PRO B O 1
ATOM 1505 N N . LYS B 1 41 ? 13.266 -8.422 -8.852 1 90 41 LYS B N 1
ATOM 1506 C CA . LYS B 1 41 ? 12.352 -7.961 -7.812 1 90 41 LYS B CA 1
ATOM 1507 C C . LYS B 1 41 ? 11.797 -6.578 -8.141 1 90 41 LYS B C 1
ATOM 1509 O O . LYS B 1 41 ? 12.547 -5.672 -8.508 1 90 41 LYS B O 1
ATOM 1514 N N . GLN B 1 42 ? 10.484 -6.496 -7.992 1 92.25 42 GLN B N 1
ATOM 1515 C CA . GLN B 1 42 ? 9.805 -5.215 -8.18 1 92.25 42 GLN B CA 1
ATOM 1516 C C . GLN B 1 42 ? 9.32 -4.652 -6.852 1 92.25 42 GLN B C 1
ATOM 1518 O O . GLN B 1 42 ? 9.312 -5.352 -5.84 1 92.25 42 GLN B O 1
ATOM 1523 N N . SER B 1 43 ? 8.953 -3.385 -6.938 1 94.69 43 SER B N 1
ATOM 1524 C CA . SER B 1 43 ? 8.391 -2.756 -5.75 1 94.69 43 SER B CA 1
ATOM 1525 C C . SER B 1 43 ? 6.965 -3.227 -5.496 1 94.69 43 SER B C 1
ATOM 1527 O O . SER B 1 43 ? 6.324 -3.787 -6.391 1 94.69 43 SER B O 1
ATOM 1529 N N . PHE B 1 44 ? 6.469 -2.959 -4.277 1 96.81 44 PHE B N 1
ATOM 1530 C CA . PHE B 1 44 ? 5.074 -3.236 -3.961 1 96.81 44 PHE B CA 1
ATOM 1531 C C . PHE B 1 44 ? 4.145 -2.5 -4.918 1 96.81 44 PHE B C 1
ATOM 1533 O O . PHE B 1 44 ? 3.16 -3.068 -5.395 1 96.81 44 PHE B O 1
ATOM 1540 N N . THR B 1 45 ? 4.457 -1.224 -5.164 1 96.62 45 THR B N 1
ATOM 1541 C CA . THR B 1 45 ? 3.629 -0.383 -6.02 1 96.62 45 THR B CA 1
ATOM 1542 C C . THR B 1 45 ? 3.535 -0.968 -7.426 1 96.62 45 THR B C 1
ATOM 1544 O O . THR B 1 45 ? 2.445 -1.071 -7.992 1 96.62 45 THR B O 1
ATOM 1547 N N . LYS B 1 46 ? 4.664 -1.343 -7.941 1 93.19 46 LYS B N 1
ATOM 1548 C CA . LYS B 1 46 ? 4.668 -1.905 -9.289 1 93.19 46 LYS B CA 1
ATOM 1549 C C . LYS B 1 46 ? 3.889 -3.217 -9.344 1 93.19 46 LYS B C 1
ATOM 1551 O O . LYS B 1 46 ? 3.102 -3.441 -10.266 1 93.19 46 LYS B O 1
ATOM 1556 N N . MET B 1 47 ? 4.047 -4.074 -8.398 1 93.19 47 MET B N 1
ATOM 1557 C CA . MET B 1 47 ? 3.352 -5.359 -8.375 1 93.19 47 MET B CA 1
ATOM 1558 C C . MET B 1 47 ? 1.852 -5.16 -8.18 1 93.19 47 MET B C 1
ATOM 1560 O O . MET B 1 47 ? 1.044 -5.922 -8.711 1 93.19 47 MET B O 1
ATOM 1564 N N . ALA B 1 48 ? 1.434 -4.16 -7.484 1 95.88 48 ALA B N 1
ATOM 1565 C CA . ALA B 1 48 ? 0.027 -3.914 -7.184 1 95.88 48 ALA B CA 1
ATOM 1566 C C . ALA B 1 48 ? -0.7 -3.326 -8.391 1 95.88 48 ALA B C 1
ATOM 1568 O O . ALA B 1 48 ? -1.93 -3.244 -8.398 1 95.88 48 ALA B O 1
ATOM 1569 N N . GLU B 1 49 ? 0.032 -2.877 -9.398 1 92.94 49 GLU B N 1
ATOM 1570 C CA . GLU B 1 49 ? -0.579 -2.256 -10.57 1 92.94 49 GLU B CA 1
ATOM 1571 C C . GLU B 1 49 ? -1.599 -3.188 -11.219 1 92.94 49 GLU B C 1
ATOM 1573 O O . GLU B 1 49 ? -2.646 -2.736 -11.688 1 92.94 49 GLU B O 1
ATOM 1578 N N . SER B 1 50 ? -1.293 -4.473 -11.203 1 89.94 50 SER B N 1
ATOM 1579 C CA . SER B 1 50 ? -2.225 -5.414 -11.812 1 89.94 50 SER B CA 1
ATOM 1580 C C . SER B 1 50 ? -3.533 -5.484 -11.031 1 89.94 50 SER B C 1
ATOM 1582 O O . SER B 1 50 ? -4.602 -5.684 -11.617 1 89.94 50 SER B O 1
ATOM 1584 N N . TRP B 1 51 ? -3.473 -5.371 -9.766 1 95.31 51 TRP B N 1
ATOM 1585 C CA . TRP B 1 51 ? -4.676 -5.293 -8.945 1 95.31 51 TRP B CA 1
ATOM 1586 C C . TRP B 1 51 ? -5.496 -4.059 -9.297 1 95.31 51 TRP B C 1
ATOM 1588 O O . TRP B 1 51 ? -6.699 -4.152 -9.547 1 95.31 51 TRP B O 1
ATOM 1598 N N . TYR B 1 52 ? -4.824 -2.92 -9.352 1 95.06 52 TYR B N 1
ATOM 1599 C CA . TYR B 1 52 ? -5.492 -1.643 -9.594 1 95.06 52 TYR B CA 1
ATOM 1600 C C . TYR B 1 52 ? -6.148 -1.617 -10.969 1 95.06 52 TYR B C 1
ATOM 1602 O O . TYR B 1 52 ? -7.219 -1.027 -11.141 1 95.06 52 TYR B O 1
ATOM 1610 N N . ASN B 1 53 ? -5.508 -2.215 -11.922 1 93.56 53 ASN B N 1
ATOM 1611 C CA . ASN B 1 53 ? -5.98 -2.189 -13.297 1 93.56 53 ASN B CA 1
ATOM 1612 C C . ASN B 1 53 ? -7.348 -2.854 -13.438 1 93.56 53 ASN B C 1
ATOM 1614 O O . ASN B 1 53 ? -8.039 -2.668 -14.438 1 93.56 53 ASN B O 1
ATOM 1618 N N . GLU B 1 54 ? -7.82 -3.604 -12.5 1 93.38 54 GLU B N 1
ATOM 1619 C CA . GLU B 1 54 ? -9.164 -4.168 -12.492 1 93.38 54 GLU B CA 1
ATOM 1620 C C . GLU B 1 54 ? -10.227 -3.07 -12.445 1 93.38 54 GLU B C 1
ATOM 1622 O O . GLU B 1 54 ? -11.406 -3.33 -12.672 1 93.38 54 GLU B O 1
ATOM 1627 N N . VAL B 1 55 ? -9.805 -1.87 -12.188 1 95.75 55 VAL B N 1
ATOM 1628 C CA . VAL B 1 55 ? -10.734 -0.744 -12.109 1 95.75 55 VAL B CA 1
ATOM 1629 C C . VAL B 1 55 ? -11.523 -0.636 -13.414 1 95.75 55 VAL B C 1
ATOM 1631 O O . VAL B 1 55 ? -12.688 -0.218 -13.406 1 95.75 55 VAL B O 1
ATOM 1634 N N . VAL B 1 56 ? -10.953 -1.033 -14.508 1 94.94 56 VAL B N 1
ATOM 1635 C CA . VAL B 1 56 ? -11.602 -0.927 -15.812 1 94.94 56 VAL B CA 1
ATOM 1636 C C . VAL B 1 56 ? -12.828 -1.831 -15.859 1 94.94 56 VAL B C 1
ATOM 1638 O O . VAL B 1 56 ? -13.734 -1.623 -16.672 1 94.94 56 VAL B O 1
ATOM 1641 N N . ASN B 1 57 ? -12.875 -2.865 -15.008 1 96 57 ASN B N 1
ATOM 1642 C CA . ASN B 1 57 ? -13.977 -3.818 -14.953 1 96 57 ASN B CA 1
ATOM 1643 C C . ASN B 1 57 ? -15.023 -3.41 -13.922 1 96 57 ASN B C 1
ATOM 1645 O O . ASN B 1 57 ? -16.047 -4.09 -13.766 1 96 57 ASN B O 1
ATOM 1649 N N . TYR B 1 58 ? -14.797 -2.32 -13.156 1 95.38 58 TYR B N 1
ATOM 1650 C CA . TYR B 1 58 ? -15.664 -1.908 -12.055 1 95.38 58 TYR B CA 1
ATOM 1651 C C . TYR B 1 58 ? -16.422 -0.639 -12.414 1 95.38 58 TYR B C 1
ATOM 1653 O O . TYR B 1 58 ? -15.828 0.356 -12.828 1 95.38 58 TYR B O 1
ATOM 1661 N N . THR B 1 59 ? -17.719 -0.664 -12.297 1 95.38 59 THR B N 1
ATOM 1662 C CA . THR B 1 59 ? -18.562 0.514 -12.461 1 95.38 59 THR B CA 1
ATOM 1663 C C . THR B 1 59 ? -19.125 0.969 -11.117 1 95.38 59 THR B C 1
ATOM 1665 O O . THR B 1 59 ? -20 0.324 -10.555 1 95.38 59 THR B O 1
ATOM 1668 N N . TYR B 1 60 ? -18.688 2.068 -10.664 1 92.56 60 TYR B N 1
ATOM 1669 C CA . TYR B 1 60 ? -19.031 2.541 -9.328 1 92.56 60 TYR B CA 1
ATOM 1670 C C . TYR B 1 60 ? -20.516 2.85 -9.219 1 92.56 60 TYR B C 1
ATOM 1672 O O . TYR B 1 60 ? -21.172 2.473 -8.242 1 92.56 60 TYR B O 1
ATOM 1680 N N . SER B 1 61 ? -21.031 3.613 -10.219 1 90.5 61 SER B N 1
ATOM 1681 C CA . SER B 1 61 ? -22.406 4.094 -10.141 1 90.5 61 SER B CA 1
ATOM 1682 C C . SER B 1 61 ? -23.391 2.945 -9.898 1 90.5 61 SER B C 1
ATOM 1684 O O . SER B 1 61 ? -24.266 3.043 -9.047 1 90.5 61 SER B O 1
ATOM 1686 N N . SER B 1 62 ? -23.188 1.799 -10.523 1 93.5 62 SER B N 1
ATOM 1687 C CA . SER B 1 62 ? -24.094 0.661 -10.398 1 93.5 62 SER B CA 1
ATOM 1688 C C . SER B 1 62 ? -23.531 -0.392 -9.453 1 93.5 62 SER B C 1
ATOM 1690 O O . SER B 1 62 ? -24.188 -1.386 -9.148 1 93.5 62 SER B O 1
ATOM 1692 N N . ASN B 1 63 ? -22.312 -0.151 -9.047 1 93.62 63 ASN B N 1
ATOM 1693 C CA . ASN B 1 63 ? -21.625 -1.139 -8.227 1 93.62 63 ASN B CA 1
ATOM 1694 C C . ASN B 1 63 ? -21.516 -2.484 -8.938 1 93.62 63 ASN B C 1
ATOM 1696 O O . ASN B 1 63 ? -21.828 -3.525 -8.359 1 93.62 63 ASN B O 1
ATOM 1700 N N . ASP B 1 64 ? -21.062 -2.439 -10.203 1 95.56 64 ASP B N 1
ATOM 1701 C CA . ASP B 1 64 ? -21.016 -3.643 -11.031 1 95.56 64 ASP B CA 1
ATOM 1702 C C . ASP B 1 64 ? -19.578 -4.004 -11.375 1 95.56 64 ASP B C 1
ATOM 1704 O O . ASP B 1 64 ? -18.703 -3.129 -11.469 1 95.56 64 ASP B O 1
ATOM 1708 N N . CYS B 1 65 ? -19.406 -5.312 -11.539 1 95.38 65 CYS B N 1
ATOM 1709 C CA . CYS B 1 65 ? -18.125 -5.871 -11.961 1 95.38 65 CYS B CA 1
ATOM 1710 C C . CYS B 1 65 ? -18.297 -6.719 -13.211 1 95.38 65 CYS B C 1
ATOM 1712 O O . CYS B 1 65 ? -18.984 -7.742 -13.195 1 95.38 65 CYS B O 1
ATOM 1714 N N . SER B 1 66 ? -17.641 -6.383 -14.297 1 95.88 66 SER B N 1
ATOM 1715 C CA . SER B 1 66 ? -17.859 -7.023 -15.586 1 95.88 66 SER B CA 1
ATOM 1716 C C . SER B 1 66 ? -16.938 -8.227 -15.766 1 95.88 66 SER B C 1
ATOM 1718 O O . SER B 1 66 ? -17.172 -9.078 -16.625 1 95.88 66 SER B O 1
ATOM 1720 N N . TYR B 1 67 ? -15.859 -8.352 -15.102 1 93.06 67 TYR B N 1
ATOM 1721 C CA . TYR B 1 67 ? -14.906 -9.453 -15.18 1 93.06 67 TYR B CA 1
ATOM 1722 C C . TYR B 1 67 ? -14.289 -9.734 -13.812 1 93.06 67 TYR B C 1
ATOM 1724 O O . TYR B 1 67 ? -14.969 -10.227 -12.906 1 93.06 67 TYR B O 1
ATOM 1732 N N . VAL B 1 68 ? -13.07 -9.258 -13.555 1 92 68 VAL B N 1
ATOM 1733 C CA . VAL B 1 68 ? -12.422 -9.398 -12.25 1 92 68 VAL B CA 1
ATOM 1734 C C . VAL B 1 68 ? -12.273 -8.031 -11.594 1 92 68 VAL B C 1
ATOM 1736 O O . VAL B 1 68 ? -11.766 -7.094 -12.203 1 92 68 VAL B O 1
ATOM 1739 N N . CYS B 1 69 ? -12.711 -7.895 -10.273 1 94.81 69 CYS B N 1
ATOM 1740 C CA . CYS B 1 69 ? -12.664 -6.602 -9.594 1 94.81 69 CYS B CA 1
ATOM 1741 C C . CYS B 1 69 ? -12.156 -6.758 -8.164 1 94.81 69 CYS B C 1
ATOM 1743 O O . CYS B 1 69 ? -11.867 -5.766 -7.496 1 94.81 69 CYS B O 1
ATOM 1745 N N . GLY B 1 70 ? -12.055 -7.965 -7.633 1 96.38 70 GLY B N 1
ATOM 1746 C CA . GLY B 1 70 ? -11.875 -8.219 -6.211 1 96.38 70 GLY B CA 1
ATOM 1747 C C . GLY B 1 70 ? -10.594 -7.633 -5.656 1 96.38 70 GLY B C 1
ATOM 1748 O O . GLY B 1 70 ? -10.562 -7.18 -4.512 1 96.38 70 GLY B O 1
ATOM 1749 N N . HIS B 1 71 ? -9.469 -7.633 -6.477 1 97.38 71 HIS B N 1
ATOM 1750 C CA . HIS B 1 71 ? -8.227 -7.031 -6 1 97.38 71 HIS B CA 1
ATOM 1751 C C . HIS B 1 71 ? -8.359 -5.516 -5.879 1 97.38 71 HIS B C 1
ATOM 1753 O O . HIS B 1 71 ? -7.996 -4.938 -4.852 1 97.38 71 HIS B O 1
ATOM 1759 N N . TYR B 1 72 ? -8.914 -4.992 -6.887 1 96.31 72 TYR B N 1
ATOM 1760 C CA . TYR B 1 72 ? -9.086 -3.543 -6.91 1 96.31 72 TYR B CA 1
ATOM 1761 C C . TYR B 1 72 ? -10 -3.082 -5.789 1 96.31 72 TYR B C 1
ATOM 1763 O O . TYR B 1 72 ? -9.664 -2.168 -5.031 1 96.31 72 TYR B O 1
ATOM 1771 N N . THR B 1 73 ? -11.18 -3.715 -5.668 1 96.44 73 THR B N 1
ATOM 1772 C CA . THR B 1 73 ? -12.141 -3.271 -4.664 1 96.44 73 THR B CA 1
ATOM 1773 C C . THR B 1 73 ? -11.578 -3.469 -3.256 1 96.44 73 THR B C 1
ATOM 1775 O O . THR B 1 73 ? -11.867 -2.68 -2.352 1 96.44 73 THR B O 1
ATOM 1778 N N . GLN B 1 74 ? -10.766 -4.469 -3.033 1 98.44 74 GLN B N 1
ATOM 1779 C CA . GLN B 1 74 ? -10.094 -4.605 -1.746 1 98.44 74 GLN B CA 1
ATOM 1780 C C . GLN B 1 74 ? -9.125 -3.449 -1.505 1 98.44 74 GLN B C 1
ATOM 1782 O O . GLN B 1 74 ? -9.094 -2.881 -0.411 1 98.44 74 GLN B O 1
ATOM 1787 N N . MET B 1 75 ? -8.398 -3.096 -2.525 1 98.44 75 MET B N 1
ATOM 1788 C CA . MET B 1 75 ? -7.41 -2.025 -2.418 1 98.44 75 MET B CA 1
ATOM 1789 C C . MET B 1 75 ? -8.07 -0.713 -2.012 1 98.44 75 MET B C 1
ATOM 1791 O O . MET B 1 75 ? -7.508 0.056 -1.23 1 98.44 75 MET B O 1
ATOM 1795 N N . VAL B 1 76 ? -9.289 -0.465 -2.557 1 96.94 76 VAL B N 1
ATOM 1796 C CA . VAL B 1 76 ? -9.875 0.863 -2.396 1 96.94 76 VAL B CA 1
ATOM 1797 C C . VAL B 1 76 ? -10.977 0.82 -1.34 1 96.94 76 VAL B C 1
ATOM 1799 O O . VAL B 1 76 ? -11.812 1.722 -1.271 1 96.94 76 VAL B O 1
ATOM 1802 N N . TRP B 1 77 ? -10.977 -0.248 -0.519 1 96.69 77 TRP B N 1
ATOM 1803 C CA . TRP B 1 77 ? -11.984 -0.352 0.53 1 96.69 77 TRP B CA 1
ATOM 1804 C C . TRP B 1 77 ? -11.727 0.668 1.635 1 96.69 77 TRP B C 1
ATOM 1806 O O . TRP B 1 77 ? -10.773 0.53 2.406 1 96.69 77 TRP B O 1
ATOM 1816 N N . ALA B 1 78 ? -12.609 1.59 1.86 1 94.06 78 ALA B N 1
ATOM 1817 C CA . ALA B 1 78 ? -12.375 2.781 2.67 1 94.06 78 ALA B CA 1
ATOM 1818 C C . ALA B 1 78 ? -12.289 2.432 4.152 1 94.06 78 ALA B C 1
ATOM 1820 O O . ALA B 1 78 ? -11.57 3.082 4.91 1 94.06 78 ALA B O 1
ATOM 1821 N N . SER B 1 79 ? -12.984 1.438 4.59 1 94.94 79 SER B N 1
ATOM 1822 C CA . SER B 1 79 ? -13.062 1.172 6.023 1 94.94 79 SER B CA 1
ATOM 1823 C C . SER B 1 79 ? -11.82 0.456 6.527 1 94.94 79 SER B C 1
ATOM 1825 O O . SER B 1 79 ? -11.602 0.343 7.734 1 94.94 79 SER B O 1
ATOM 1827 N N . THR B 1 80 ? -10.961 -0.014 5.582 1 97.56 80 THR B N 1
ATOM 1828 C CA . THR B 1 80 ? -9.703 -0.613 6.004 1 97.56 80 THR B CA 1
ATOM 1829 C C . THR B 1 80 ? -8.859 0.395 6.777 1 97.56 80 THR B C 1
ATOM 1831 O O . THR B 1 80 ? -8.734 1.553 6.371 1 97.56 80 THR B O 1
ATOM 1834 N N . THR B 1 81 ? -8.234 -0.03 7.934 1 97.94 81 THR B N 1
ATOM 1835 C CA . THR B 1 81 ? -7.516 0.932 8.758 1 97.94 81 THR B CA 1
ATOM 1836 C C . THR B 1 81 ? -6.055 0.519 8.93 1 97.94 81 THR B C 1
ATOM 1838 O O . THR B 1 81 ? -5.223 1.322 9.352 1 97.94 81 THR B O 1
ATOM 1841 N N . VAL B 1 82 ? -5.785 -0.786 8.656 1 98.81 82 VAL B N 1
ATOM 1842 C CA . VAL B 1 82 ? -4.398 -1.23 8.664 1 98.81 82 VAL B CA 1
ATOM 1843 C C . VAL B 1 82 ? -4.133 -2.123 7.449 1 98.81 82 VAL B C 1
ATOM 1845 O O . VAL B 1 82 ? -5.027 -2.84 6.992 1 98.81 82 VAL B O 1
ATOM 1848 N N . LEU B 1 83 ? -2.986 -2.021 6.965 1 98.94 83 LEU B N 1
ATOM 1849 C CA . LEU B 1 83 ? -2.461 -2.758 5.82 1 98.94 83 LEU B CA 1
ATOM 1850 C C . LEU B 1 83 ? -1.066 -3.301 6.117 1 98.94 83 LEU B C 1
ATOM 1852 O O . LEU B 1 83 ? -0.222 -2.586 6.664 1 98.94 83 LEU B O 1
ATOM 1856 N N . GLY B 1 84 ? -0.795 -4.535 5.891 1 98.94 84 GLY B N 1
ATOM 1857 C CA . GLY B 1 84 ? 0.512 -5.164 5.984 1 98.94 84 GLY B CA 1
ATOM 1858 C C . GLY B 1 84 ? 0.853 -6.016 4.777 1 98.94 84 GLY B C 1
ATOM 1859 O O . GLY B 1 84 ? 0.043 -6.836 4.344 1 98.94 84 GLY B O 1
ATOM 1860 N N . CYS B 1 85 ? 2.002 -5.844 4.215 1 98.94 85 CYS B N 1
ATOM 1861 C CA . CYS B 1 85 ? 2.422 -6.578 3.025 1 98.94 85 CYS B CA 1
ATOM 1862 C C . CYS B 1 85 ? 3.814 -7.168 3.213 1 98.94 85 CYS B C 1
ATOM 1864 O O . CYS B 1 85 ? 4.621 -6.637 3.98 1 98.94 85 CYS B O 1
ATOM 1866 N N . ALA B 1 86 ? 4.062 -8.211 2.498 1 98.88 86 ALA B N 1
ATOM 1867 C CA . ALA B 1 86 ? 5.359 -8.875 2.451 1 98.88 86 ALA B CA 1
ATOM 1868 C C . ALA B 1 86 ? 5.633 -9.453 1.063 1 98.88 86 ALA B C 1
ATOM 1870 O O . ALA B 1 86 ? 4.699 -9.828 0.349 1 98.88 86 ALA B O 1
ATOM 1871 N N . MET B 1 87 ? 6.82 -9.453 0.766 1 97.94 87 MET B N 1
ATOM 1872 C CA . MET B 1 87 ? 7.285 -10.07 -0.476 1 97.94 87 MET B CA 1
ATOM 1873 C C . MET B 1 87 ? 8.305 -11.164 -0.194 1 97.94 87 MET B C 1
ATOM 1875 O O . MET B 1 87 ? 9.203 -10.984 0.622 1 97.94 87 MET B O 1
ATOM 1879 N N . GLN B 1 88 ? 8.125 -12.289 -0.885 1 97.81 88 GLN B N 1
ATOM 1880 C CA . GLN B 1 88 ? 8.992 -13.445 -0.677 1 97.81 88 GLN B CA 1
ATOM 1881 C C . GLN B 1 88 ? 9.414 -14.062 -2.006 1 97.81 88 GLN B C 1
ATOM 1883 O O . GLN B 1 88 ? 8.602 -14.172 -2.932 1 97.81 88 GLN B O 1
ATOM 1888 N N . ARG B 1 89 ? 10.664 -14.336 -2.102 1 95.12 89 ARG B N 1
ATOM 1889 C CA . ARG B 1 89 ? 11.125 -15.109 -3.254 1 95.12 89 ARG B CA 1
ATOM 1890 C C . ARG B 1 89 ? 10.664 -16.562 -3.154 1 95.12 89 ARG B C 1
ATOM 1892 O O . ARG B 1 89 ? 10.867 -17.203 -2.129 1 95.12 89 ARG B O 1
ATOM 1899 N N . CYS B 1 90 ? 10.008 -17.031 -4.184 1 96.12 90 CYS B N 1
ATOM 1900 C CA . CYS B 1 90 ? 9.406 -18.359 -4.238 1 96.12 90 CYS B CA 1
ATOM 1901 C C . CYS B 1 90 ? 9.703 -19.031 -5.574 1 96.12 90 CYS B C 1
ATOM 1903 O O . CYS B 1 90 ? 8.781 -19.297 -6.348 1 96.12 90 CYS B O 1
ATOM 1905 N N . ASP B 1 91 ? 10.906 -19.516 -5.805 1 91.25 91 ASP B N 1
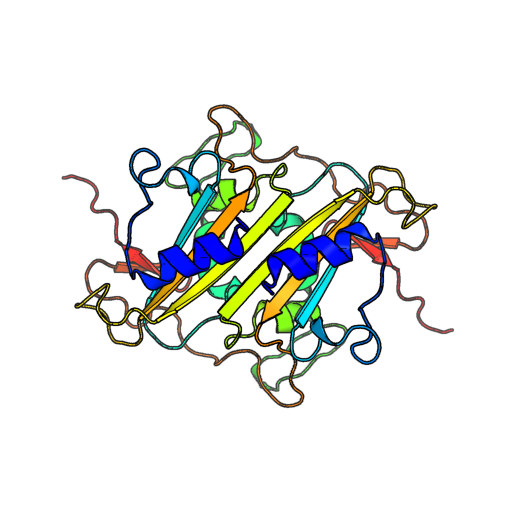ATOM 1906 C CA . ASP B 1 91 ? 11.391 -19.984 -7.102 1 91.25 91 ASP B CA 1
ATOM 1907 C C . ASP B 1 91 ? 10.633 -21.234 -7.547 1 91.25 91 ASP B C 1
ATOM 1909 O O . ASP B 1 91 ? 10.422 -21.438 -8.742 1 91.25 91 ASP B O 1
ATOM 1913 N N . SER B 1 92 ? 10.109 -21.984 -6.637 1 91.25 92 SER B N 1
ATOM 1914 C CA . SER B 1 92 ? 9.516 -23.266 -6.984 1 91.25 92 SER B CA 1
ATOM 1915 C C . SER B 1 92 ? 8 -23.172 -7.082 1 91.25 92 SER B C 1
ATOM 1917 O O . SER B 1 92 ? 7.324 -24.156 -7.348 1 91.25 92 SER B O 1
ATOM 1919 N N . LEU B 1 93 ? 7.48 -22.047 -6.82 1 89.44 93 LEU B N 1
ATOM 1920 C CA . LEU B 1 93 ? 6.031 -21.875 -6.77 1 89.44 93 LEU B CA 1
ATOM 1921 C C . LEU B 1 93 ? 5.414 -22.062 -8.148 1 89.44 93 LEU B C 1
ATOM 1923 O O . LEU B 1 93 ? 4.324 -22.641 -8.273 1 89.44 93 LEU B O 1
ATOM 1927 N N . GLU B 1 94 ? 6.172 -21.656 -9.172 1 81.88 94 GLU B N 1
ATOM 1928 C CA . GLU B 1 94 ? 5.758 -21.859 -10.555 1 81.88 94 GLU B CA 1
ATOM 1929 C C . GLU B 1 94 ? 6.883 -22.469 -11.383 1 81.88 94 GLU B C 1
ATOM 1931 O O . GLU B 1 94 ? 7.645 -21.75 -12.039 1 81.88 94 GLU B O 1
ATOM 1936 N N . PRO B 1 95 ? 7.012 -23.766 -11.367 1 79.56 95 PRO B N 1
ATOM 1937 C CA . PRO B 1 95 ? 8.156 -24.438 -12 1 79.56 95 PRO B CA 1
ATOM 1938 C C . PRO B 1 95 ? 8.367 -24.016 -13.445 1 79.56 95 PRO B C 1
ATOM 1940 O O . PRO B 1 95 ? 9.5 -24 -13.93 1 79.56 95 PRO B O 1
ATOM 1943 N N . GLY B 1 96 ? 7.438 -23.594 -14.125 1 78.38 96 GLY B N 1
ATOM 1944 C CA . GLY B 1 96 ? 7.598 -23.219 -15.523 1 78.38 96 GLY B CA 1
ATOM 1945 C C . GLY B 1 96 ? 8.031 -21.781 -15.703 1 78.38 96 GLY B C 1
ATOM 1946 O O . GLY B 1 96 ? 8.359 -21.359 -16.812 1 78.38 96 GLY B O 1
ATOM 1947 N N . TRP B 1 97 ? 8.219 -21.109 -14.602 1 78.12 97 TRP B N 1
ATOM 1948 C CA . TRP B 1 97 ? 8.617 -19.703 -14.68 1 78.12 97 TRP B CA 1
ATOM 1949 C C . TRP B 1 97 ? 10.125 -19.547 -14.492 1 78.12 97 TRP B C 1
ATOM 1951 O O . TRP B 1 97 ? 10.75 -20.344 -13.789 1 78.12 97 TRP B O 1
ATOM 1961 N N . THR B 1 98 ? 10.719 -18.609 -15.148 1 82.25 98 THR B N 1
ATOM 1962 C CA . THR B 1 98 ? 12.133 -18.281 -14.977 1 82.25 98 THR B CA 1
ATOM 1963 C C . THR B 1 98 ? 12.367 -17.609 -13.625 1 82.25 98 THR B C 1
ATOM 1965 O O . THR B 1 98 ? 11.75 -16.578 -13.328 1 82.25 98 THR B O 1
ATOM 1968 N N . PRO B 1 99 ? 13.203 -18.234 -12.906 1 87.88 99 PRO B N 1
ATOM 1969 C CA . PRO B 1 99 ? 13.539 -17.562 -11.648 1 87.88 99 PRO B CA 1
ATOM 1970 C C . PRO B 1 99 ? 14.305 -16.25 -11.859 1 87.88 99 PRO B C 1
ATOM 1972 O O . PRO B 1 99 ? 14.945 -16.078 -12.898 1 87.88 99 PRO B O 1
ATOM 1975 N N . PRO B 1 100 ? 14.195 -15.336 -10.898 1 90.38 100 PRO B N 1
ATOM 1976 C CA . PRO B 1 100 ? 13.5 -15.492 -9.617 1 90.38 100 PRO B CA 1
ATOM 1977 C C . PRO B 1 100 ? 12 -15.234 -9.727 1 90.38 100 PRO B C 1
ATOM 1979 O O . PRO B 1 100 ? 11.547 -14.57 -10.664 1 90.38 100 PRO B O 1
ATOM 1982 N N . VAL B 1 101 ? 11.258 -15.883 -8.82 1 91.31 101 VAL B N 1
ATOM 1983 C CA . VAL B 1 101 ? 9.82 -15.68 -8.688 1 91.31 101 VAL B CA 1
ATOM 1984 C C . VAL B 1 101 ? 9.5 -15.086 -7.32 1 91.31 101 VAL B C 1
ATOM 1986 O O . VAL B 1 101 ? 9.953 -15.602 -6.293 1 91.31 101 VAL B O 1
ATOM 1989 N N . TYR B 1 102 ? 8.742 -13.977 -7.34 1 93.25 102 TYR B N 1
ATOM 1990 C CA . TYR B 1 102 ? 8.391 -13.312 -6.086 1 93.25 102 TYR B CA 1
ATOM 1991 C C . TYR B 1 102 ? 6.887 -13.367 -5.848 1 93.25 102 TYR B C 1
ATOM 1993 O O . TYR B 1 102 ? 6.098 -13.125 -6.766 1 93.25 102 TYR B O 1
ATOM 2001 N N . LEU B 1 103 ? 6.539 -13.75 -4.621 1 95.56 103 LEU B N 1
ATOM 2002 C CA . LEU B 1 103 ? 5.164 -13.719 -4.133 1 95.56 103 LEU B CA 1
ATOM 2003 C C . LEU B 1 103 ? 4.934 -12.508 -3.238 1 95.56 103 LEU B C 1
ATOM 2005 O O . LEU B 1 103 ? 5.672 -12.289 -2.271 1 95.56 103 LEU B O 1
ATOM 2009 N N . MET B 1 104 ? 3.955 -11.711 -3.641 1 97.31 104 MET B N 1
ATOM 2010 C CA . MET B 1 104 ? 3.52 -10.602 -2.803 1 97.31 104 MET B CA 1
ATOM 2011 C C . MET B 1 104 ? 2.205 -10.922 -2.104 1 97.31 104 MET B C 1
ATOM 2013 O O . MET B 1 104 ? 1.254 -11.383 -2.742 1 97.31 104 MET B O 1
ATOM 2017 N N . VAL B 1 105 ? 2.201 -10.75 -0.844 1 98.56 105 VAL B N 1
ATOM 2018 C CA . VAL B 1 105 ? 1.012 -10.93 -0.019 1 98.56 105 VAL B CA 1
ATOM 2019 C C . VAL B 1 105 ? 0.692 -9.633 0.719 1 98.56 105 VAL B C 1
ATOM 2021 O O . VAL B 1 105 ? 1.55 -9.078 1.409 1 98.56 105 VAL B O 1
ATOM 2024 N N . CYS B 1 106 ? -0.525 -9.156 0.578 1 98.88 106 CYS B N 1
ATOM 2025 C CA . CYS B 1 106 ? -0.993 -8.016 1.359 1 98.88 106 CYS B CA 1
ATOM 2026 C C . CYS B 1 106 ? -2.277 -8.352 2.105 1 98.88 106 CYS B C 1
ATOM 2028 O O . CYS B 1 106 ? -3.213 -8.898 1.521 1 98.88 106 CYS B O 1
ATOM 2030 N N . GLN B 1 107 ? -2.275 -8.031 3.365 1 98.94 107 GLN B N 1
ATOM 2031 C CA . GLN B 1 107 ? -3.424 -8.242 4.242 1 98.94 107 GLN B CA 1
ATOM 2032 C C . GLN B 1 107 ? -4.066 -6.914 4.633 1 98.94 107 GLN B C 1
ATOM 2034 O O . GLN B 1 107 ? -3.365 -5.938 4.906 1 98.94 107 GLN B O 1
ATOM 2039 N N . TYR B 1 108 ? -5.379 -6.895 4.625 1 98.75 108 TYR B N 1
ATOM 2040 C CA . TYR B 1 108 ? -6.195 -5.723 4.926 1 98.75 108 TYR B CA 1
ATOM 2041 C C . TYR B 1 108 ? -7.105 -5.98 6.117 1 98.75 108 TYR B C 1
ATOM 2043 O O . TYR B 1 108 ? -7.766 -7.02 6.188 1 98.75 108 TYR B O 1
ATOM 2051 N N . ALA B 1 109 ? -7.199 -4.977 7 1 98.75 109 ALA B N 1
ATOM 2052 C CA . ALA B 1 109 ? -8.164 -5.09 8.094 1 98.75 109 ALA B CA 1
ATOM 2053 C C . ALA B 1 109 ? -8.836 -3.748 8.375 1 98.75 109 ALA B C 1
ATOM 2055 O O . ALA B 1 109 ? -8.156 -2.727 8.523 1 98.75 109 ALA B O 1
ATOM 2056 N N . PRO B 1 110 ? -10.195 -3.809 8.539 1 97.56 110 PRO B N 1
ATOM 2057 C CA . PRO B 1 110 ? -11.062 -4.914 8.133 1 97.56 110 PRO B CA 1
ATOM 2058 C C . PRO B 1 110 ? -10.984 -5.207 6.637 1 97.56 110 PRO B C 1
ATOM 2060 O O . PRO B 1 110 ? -10.531 -4.363 5.859 1 97.56 110 PRO B O 1
ATOM 2063 N N . GLY B 1 111 ? -11.312 -6.41 6.234 1 97.5 111 GLY B N 1
ATOM 2064 C CA . GLY B 1 111 ? -11.422 -6.766 4.832 1 97.5 111 GLY B CA 1
ATOM 2065 C C . GLY B 1 111 ? -12.57 -6.078 4.125 1 97.5 111 GLY B C 1
ATOM 2066 O O . GLY B 1 111 ? -13.484 -5.57 4.773 1 97.5 111 GLY B O 1
ATOM 2067 N N . GLY B 1 112 ? -12.406 -6.016 2.811 1 96.62 112 GLY B N 1
ATOM 2068 C CA . GLY B 1 112 ? -13.461 -5.449 1.987 1 96.62 112 GLY B CA 1
ATOM 2069 C C . GLY B 1 112 ? -14.219 -6.492 1.184 1 96.62 112 GLY B C 1
ATOM 2070 O O . GLY B 1 112 ? -14.375 -7.629 1.63 1 96.62 112 GLY B O 1
ATOM 2071 N N . ASN B 1 113 ? -14.812 -5.977 0.088 1 94.62 113 ASN B N 1
ATOM 2072 C CA . ASN B 1 113 ? -15.539 -6.809 -0.867 1 94.62 113 ASN B CA 1
ATOM 2073 C C . ASN B 1 113 ? -16.812 -7.379 -0.258 1 94.62 113 ASN B C 1
ATOM 2075 O O . ASN B 1 113 ? -17.156 -8.547 -0.485 1 94.62 113 ASN B O 1
ATOM 2079 N N . TYR B 1 114 ? -17.391 -6.656 0.568 1 90.25 114 TYR B N 1
ATOM 2080 C CA . TYR B 1 114 ? -18.672 -7.09 1.115 1 90.25 114 TYR B CA 1
ATOM 2081 C C . TYR B 1 114 ? -19.781 -6.988 0.068 1 90.25 114 TYR B C 1
ATOM 2083 O O . TYR B 1 114 ? -19.922 -5.961 -0.597 1 90.25 114 TYR B O 1
ATOM 2091 N N . VAL B 1 115 ? -20.453 -8.047 0.025 1 87.94 115 VAL B N 1
ATOM 2092 C CA . VAL B 1 115 ? -21.484 -8.148 -0.991 1 87.94 115 VAL B CA 1
ATOM 2093 C C . VAL B 1 115 ? -22.484 -7.008 -0.818 1 87.94 115 VAL B C 1
ATOM 2095 O O . VAL B 1 115 ? -22.953 -6.746 0.294 1 87.94 115 VAL B O 1
ATOM 2098 N N . GLY B 1 116 ? -22.656 -6.281 -1.915 1 88.94 116 GLY B N 1
ATOM 2099 C CA . GLY B 1 116 ? -23.672 -5.246 -1.916 1 88.94 116 GLY B CA 1
ATOM 2100 C C . GLY B 1 116 ? -23.156 -3.898 -1.447 1 88.94 116 GLY B C 1
ATOM 2101 O O . GLY B 1 116 ? -23.875 -2.898 -1.514 1 88.94 116 GLY B O 1
ATOM 2102 N N . GLU B 1 117 ? -22.031 -3.857 -0.957 1 92.44 117 GLU B N 1
ATOM 2103 C CA . GLU B 1 117 ? -21.469 -2.607 -0.467 1 92.44 117 GLU B CA 1
ATOM 2104 C C . GLU B 1 117 ? -20.453 -2.035 -1.458 1 92.44 117 GLU B C 1
ATOM 2106 O O . GLU B 1 117 ? -19.688 -2.781 -2.064 1 92.44 117 GLU B O 1
ATOM 2111 N N . LYS B 1 118 ? -20.562 -0.701 -1.57 1 93 118 LYS B N 1
ATOM 2112 C CA . LYS B 1 118 ? -19.547 -0.015 -2.35 1 93 118 LYS B CA 1
ATOM 2113 C C . LYS B 1 118 ? -18.25 0.138 -1.546 1 93 118 LYS B C 1
ATOM 2115 O O . LYS B 1 118 ? -18.297 0.266 -0.321 1 93 118 LYS B O 1
ATOM 2120 N N . PRO B 1 119 ? -17.172 0.077 -2.215 1 94 119 PRO B N 1
ATOM 2121 C CA . PRO B 1 119 ? -15.891 0.092 -1.492 1 94 119 PRO B CA 1
ATOM 2122 C C . PRO B 1 119 ? -15.586 1.452 -0.869 1 94 119 PRO B C 1
ATOM 2124 O O . PRO B 1 119 ? -14.805 1.537 0.081 1 94 119 PRO B O 1
ATOM 2127 N N . TYR B 1 120 ? -16.141 2.488 -1.451 1 89.69 120 TYR B N 1
ATOM 2128 C CA . TYR B 1 120 ? -15.898 3.844 -0.969 1 89.69 120 TYR B CA 1
ATOM 2129 C C . TYR B 1 120 ? -17.078 4.758 -1.3 1 89.69 120 TYR B C 1
ATOM 2131 O O . TYR B 1 120 ? -18 4.352 -1.994 1 89.69 120 TYR B O 1
ATOM 2139 N N . THR B 1 121 ? -17.188 5.824 -0.636 1 80.31 121 THR B N 1
ATOM 2140 C CA . THR B 1 121 ? -18.188 6.828 -0.971 1 80.31 121 THR B CA 1
ATOM 2141 C C . THR B 1 121 ? -17.641 7.832 -1.98 1 80.31 121 THR B C 1
ATOM 2143 O O . THR B 1 121 ? -16.484 8.258 -1.875 1 80.31 121 THR B O 1
ATOM 2146 N N . SER B 1 122 ? -18.422 7.859 -3.09 1 65.81 122 SER B N 1
ATOM 2147 C CA . SER B 1 122 ? -18.078 8.789 -4.16 1 65.81 122 SER B CA 1
ATOM 2148 C C . SER B 1 122 ? -18.203 10.234 -3.705 1 65.81 122 SER B C 1
ATOM 2150 O O . SER B 1 122 ? -19.156 10.586 -3.012 1 65.81 122 SER B O 1
ATOM 2152 N N . GLY B 1 123 ? -17.219 10.93 -3.26 1 57.09 123 GLY B N 1
ATOM 2153 C CA . GLY B 1 123 ? -17.234 12.352 -2.926 1 57.09 123 GLY B CA 1
ATOM 2154 C C . GLY B 1 123 ? -15.906 13.031 -3.18 1 57.09 123 GLY B C 1
ATOM 2155 O O . GLY B 1 123 ? -14.891 12.367 -3.416 1 57.09 123 GLY B O 1
ATOM 2156 N N . ARG B 1 124 ? -16.109 14.32 -3.639 1 51.12 124 ARG B N 1
ATOM 2157 C CA . ARG B 1 124 ? -14.992 15.18 -4.031 1 51.12 124 ARG B CA 1
ATOM 2158 C C . ARG B 1 124 ? -13.922 15.227 -2.945 1 51.12 124 ARG B C 1
ATOM 2160 O O . ARG B 1 124 ? -14.18 15.688 -1.831 1 51.12 124 ARG B O 1
ATOM 2167 N N . SER B 1 125 ? -12.938 14.477 -3.062 1 51.16 125 SER B N 1
ATOM 2168 C CA . SER B 1 125 ? -11.695 14.656 -2.309 1 51.16 125 SER B CA 1
ATOM 2169 C C . SER B 1 125 ? -11.148 16.078 -2.475 1 51.16 125 SER B C 1
ATOM 2171 O O . SER B 1 125 ? -11.281 16.672 -3.543 1 51.16 125 SER B O 1
ATOM 2173 N N . CYS B 1 126 ? -10.969 16.906 -1.334 1 55.47 126 CYS B N 1
ATOM 2174 C CA . CYS B 1 126 ? -10.25 18.156 -1.121 1 55.47 126 CYS B CA 1
ATOM 2175 C C . CYS B 1 126 ? -11.133 19.359 -1.442 1 55.47 126 CYS B C 1
ATOM 2177 O O . CYS B 1 126 ? -10.633 20.469 -1.645 1 55.47 126 CYS B O 1
ATOM 2179 N N . SER B 1 127 ? -12.359 19.25 -1.791 1 51.25 127 SER B N 1
ATOM 2180 C CA . SER B 1 127 ? -13.18 20.422 -2.02 1 51.25 127 SER B CA 1
ATOM 2181 C C . SER B 1 127 ? -13.141 21.375 -0.819 1 51.25 127 SER B C 1
ATOM 2183 O O . SER B 1 127 ? -13.57 22.516 -0.914 1 51.25 127 SER B O 1
ATOM 2185 N N . GLU B 1 128 ? -12.594 20.938 0.202 1 51.5 128 GLU B N 1
ATOM 2186 C CA . GLU B 1 128 ? -12.625 21.766 1.399 1 51.5 128 GLU B CA 1
ATOM 2187 C C . GLU B 1 128 ? -11.227 21.969 1.978 1 51.5 128 GLU B C 1
ATOM 2189 O O . GLU B 1 128 ? -11.039 21.922 3.195 1 51.5 128 GLU B O 1
ATOM 2194 N N . CYS B 1 129 ? -10.344 22.094 0.952 1 57.94 129 CYS B N 1
ATOM 2195 C CA . CYS B 1 129 ? -9.008 22.375 1.46 1 57.94 129 CYS B CA 1
ATOM 2196 C C . CYS B 1 129 ? -8.961 23.75 2.125 1 57.94 129 CYS B C 1
ATOM 2198 O O . CYS B 1 129 ? -9.578 24.703 1.644 1 57.94 129 CYS B O 1
ATOM 2200 N N . PRO B 1 130 ? -8.461 23.766 3.301 1 52.03 130 PRO B N 1
ATOM 2201 C CA . PRO B 1 130 ? -8.344 25.094 3.926 1 52.03 130 PRO B CA 1
ATOM 2202 C C . PRO B 1 130 ? -7.438 26.031 3.143 1 52.03 130 PRO B C 1
ATOM 2204 O O . PRO B 1 130 ? -6.746 25.609 2.215 1 52.03 130 PRO B O 1
ATOM 2207 N N . ALA B 1 131 ? -7.566 27.234 3.627 1 53.12 131 ALA B N 1
ATOM 2208 C CA . ALA B 1 131 ? -6.684 28.25 3.043 1 53.12 131 ALA B CA 1
ATOM 2209 C C . ALA B 1 131 ? -5.223 27.828 3.164 1 53.12 131 ALA B C 1
ATOM 2211 O O . ALA B 1 131 ? -4.801 27.312 4.207 1 53.12 131 ALA B O 1
ATOM 2212 N N . GLY B 1 132 ? -4.398 27.938 2.113 1 53.34 132 GLY B N 1
ATOM 2213 C CA . GLY B 1 132 ? -2.996 27.562 2.062 1 53.34 132 GLY B CA 1
ATOM 2214 C C . GLY B 1 132 ? -2.773 26.156 1.532 1 53.34 132 GLY B C 1
ATOM 2215 O O . GLY B 1 132 ? -1.632 25.734 1.331 1 53.34 132 GLY B O 1
ATOM 2216 N N . TYR B 1 133 ? -3.824 25.516 1.522 1 59.03 133 TYR B N 1
ATOM 2217 C CA . TYR B 1 133 ? -3.734 24.172 0.955 1 59.03 133 TYR B CA 1
ATOM 2218 C C . TYR B 1 133 ? -4.496 24.078 -0.363 1 59.03 133 TYR B C 1
ATOM 2220 O O . TYR B 1 133 ? -5.41 24.875 -0.611 1 59.03 133 TYR B O 1
ATOM 2228 N N . SER B 1 134 ? -3.938 23.438 -1.357 1 58.31 134 SER B N 1
ATOM 2229 C CA . SER B 1 134 ? -4.617 23.188 -2.625 1 58.31 134 SER B CA 1
ATOM 2230 C C . SER B 1 134 ? -4.895 21.703 -2.832 1 58.31 134 SER B C 1
ATOM 2232 O O . SER B 1 134 ? -4.16 20.859 -2.322 1 58.31 134 SER B O 1
ATOM 2234 N N . CYS B 1 135 ? -6.156 21.594 -3.34 1 57.25 135 CYS B N 1
ATOM 2235 C CA . CYS B 1 135 ? -6.5 20.219 -3.695 1 57.25 135 CYS B CA 1
ATOM 2236 C C . CYS B 1 135 ? -5.566 19.688 -4.773 1 57.25 135 CYS B C 1
ATOM 2238 O O . CYS B 1 135 ? -5.473 20.266 -5.859 1 57.25 135 CYS B O 1
ATOM 2240 N N . SER B 1 136 ? -4.68 18.938 -4.363 1 52.19 136 SER B N 1
ATOM 2241 C CA . SER B 1 136 ? -3.803 18.25 -5.305 1 52.19 136 SER B CA 1
ATOM 2242 C C . SER B 1 136 ? -3.908 16.734 -5.156 1 52.19 136 SER B C 1
ATOM 2244 O O . SER B 1 136 ? -3.707 16.188 -4.066 1 52.19 136 SER B O 1
ATOM 2246 N N . GLN B 1 137 ? -4.398 16.172 -6.176 1 47.81 137 GLN B N 1
ATOM 2247 C CA . GLN B 1 137 ? -4.543 14.719 -6.258 1 47.81 137 GLN B CA 1
ATOM 2248 C C . GLN B 1 137 ? -5.422 14.188 -5.129 1 47.81 137 GLN B C 1
ATOM 2250 O O . GLN B 1 137 ? -5.043 13.242 -4.434 1 47.81 137 GLN B O 1
ATOM 2255 N N . ASN B 1 138 ? -6.484 14.977 -4.898 1 50.16 138 ASN B N 1
ATOM 2256 C CA . ASN B 1 138 ? -7.523 14.633 -3.934 1 50.16 138 ASN B CA 1
ATOM 2257 C C . ASN B 1 138 ? -7 14.688 -2.5 1 50.16 138 ASN B C 1
ATOM 2259 O O . ASN B 1 138 ? -7.488 13.969 -1.628 1 50.16 138 ASN B O 1
ATOM 2263 N N . GLN B 1 139 ? -5.828 15.406 -2.369 1 53.31 139 GLN B N 1
ATOM 2264 C CA . GLN B 1 139 ? -5.258 15.734 -1.065 1 53.31 139 GLN B CA 1
ATOM 2265 C C . GLN B 1 139 ? -5.129 17.234 -0.879 1 53.31 139 GLN B C 1
ATOM 2267 O O . GLN B 1 139 ? -4.91 17.969 -1.845 1 53.31 139 GLN B O 1
ATOM 2272 N N . CYS B 1 140 ? -5.512 17.75 0.328 1 54.25 140 CYS B N 1
ATOM 2273 C CA . CYS B 1 140 ? -5.148 19.125 0.648 1 54.25 140 CYS B CA 1
ATOM 2274 C C . CYS B 1 140 ? -3.66 19.25 0.961 1 54.25 140 CYS B C 1
ATOM 2276 O O . CYS B 1 140 ? -3.186 18.688 1.95 1 54.25 140 CYS B O 1
ATOM 2278 N N . VAL B 1 141 ? -2.789 19.5 -0.027 1 58.59 141 VAL B N 1
ATOM 2279 C CA . VAL B 1 141 ? -1.354 19.703 0.156 1 58.59 141 VAL B CA 1
ATOM 2280 C C . VAL B 1 141 ? -1.064 21.172 0.418 1 58.59 141 VAL B C 1
ATOM 2282 O O . VAL B 1 141 ? -1.776 22.047 -0.077 1 58.59 141 VAL B O 1
ATOM 2285 N N . ARG B 1 142 ? -0.117 21.344 1.473 1 51.19 142 ARG B N 1
ATOM 2286 C CA . ARG B 1 142 ? 0.283 22.719 1.753 1 51.19 142 ARG B CA 1
ATOM 2287 C C . ARG B 1 142 ? 0.884 23.375 0.516 1 51.19 142 ARG B C 1
ATOM 2289 O O . ARG B 1 142 ? 1.697 22.766 -0.183 1 51.19 142 ARG B O 1
ATOM 2296 N N . LEU B 1 143 ? 0.287 24.406 0.091 1 48.12 143 LEU B N 1
ATOM 2297 C CA . LEU B 1 143 ? 0.869 25.25 -0.952 1 48.12 143 LEU B CA 1
ATOM 2298 C C . LEU B 1 143 ? 2.295 25.656 -0.592 1 48.12 143 LEU B C 1
ATOM 2300 O O . LEU B 1 143 ? 2.547 26.141 0.512 1 48.12 143 LEU B O 1
ATOM 2304 N N . LEU B 1 144 ? 3.383 24.859 -0.725 1 45.31 144 LEU B N 1
ATOM 2305 C CA . LEU B 1 144 ? 4.719 25.406 -0.526 1 45.31 144 LEU B CA 1
ATOM 2306 C C . LEU B 1 144 ? 4.766 26.875 -0.943 1 45.31 144 LEU B C 1
ATOM 2308 O O . LEU B 1 144 ? 4.383 27.219 -2.064 1 45.31 144 LEU B O 1
ATOM 2312 N N . TYR B 1 145 ? 4.641 27.812 -0.079 1 38.41 145 TYR B N 1
ATOM 2313 C CA . TYR B 1 145 ? 5.062 29.188 -0.273 1 38.41 145 TYR B CA 1
ATOM 2314 C C . TYR B 1 145 ? 6.426 29.25 -0.95 1 38.41 145 TYR B C 1
ATOM 2316 O O . TYR B 1 145 ? 7.375 28.594 -0.512 1 38.41 145 TYR B O 1
ATOM 2324 N N . LYS B 1 146 ? 6.668 29.453 -2.285 1 37.34 146 LYS B N 1
ATOM 2325 C CA . LYS B 1 146 ? 7.914 30.047 -2.756 1 37.34 146 LYS B CA 1
ATOM 2326 C C . LYS B 1 146 ? 8.422 31.094 -1.781 1 37.34 146 LYS B C 1
ATOM 2328 O O . LYS B 1 146 ? 7.68 32 -1.4 1 37.34 146 LYS B O 1
ATOM 2333 N N . PRO B 1 147 ? 9.562 30.906 -1.013 1 32.22 147 PRO B N 1
ATOM 2334 C CA . PRO B 1 147 ? 10.047 32.156 -0.433 1 32.22 147 PRO B CA 1
ATOM 2335 C C . PRO B 1 147 ? 9.891 33.344 -1.386 1 32.22 147 PRO B C 1
ATOM 2337 O O . PRO B 1 147 ? 10.023 33.188 -2.602 1 32.22 147 PRO B O 1
ATOM 2340 N N . LYS B 1 148 ? 9.289 34.406 -0.859 1 27.56 148 LYS B N 1
ATOM 2341 C CA . LYS B 1 148 ? 9.664 35.625 -1.549 1 27.56 148 LYS B CA 1
ATOM 2342 C C . LYS B 1 148 ? 11.18 35.719 -1.753 1 27.56 148 LYS B C 1
ATOM 2344 O O . LYS B 1 148 ? 11.945 35.375 -0.85 1 27.56 148 LYS B O 1
#

Sequence (296 aa):
MTMEKLAMQWADQCRWEHPDPDYYPQYRGIGQNLALQSGPKQSFTKMAESWYNEVVNYTYSSNDCSYVCGHYTQMVWASTTVLGCAMQRCDSLEPGWTPPVYLMVCQYAPGGNYVGEKPYTSGRSCSECPAGYSCSQNQCVRLLYKPKMTMEKLAMQWADQCRWEHPDPDYYPQYRGIGQNLALQSGPKQSFTKMAESWYNEVVNYTYSSNDCSYVCGHYTQMVWASTTVLGCAMQRCDSLEPGWTPPVYLMVCQYAPGGNYVGEKPYTSGRSCSECPAGYSCSQNQCVRLLYKPK